Protein AF-A0A838XYG2-F1 (afdb_monomer)

Solvent-accessible surface area (backbone atoms only — not comparable to full-atom values): 10682 Å² total; per-residue (Å²): 132,82,70,65,75,45,66,24,45,33,65,44,57,59,83,88,46,68,59,47,34,28,70,36,67,34,75,87,15,50,26,59,94,68,60,54,67,67,27,28,47,51,24,41,77,84,40,59,42,43,49,67,34,54,74,71,61,71,55,75,72,71,69,67,71,69,48,72,46,48,32,34,27,35,49,98,88,41,82,42,82,42,70,40,44,28,30,68,21,63,73,82,75,53,72,68,54,52,51,50,53,59,73,74,52,65,74,80,82,68,62,54,82,40,75,45,80,76,49,77,49,76,44,75,93,71,38,31,39,37,37,34,33,40,38,30,40,66,41,89,86,79,69,44,67,44,61,44,54,35,40,39,39,41,27,38,48,99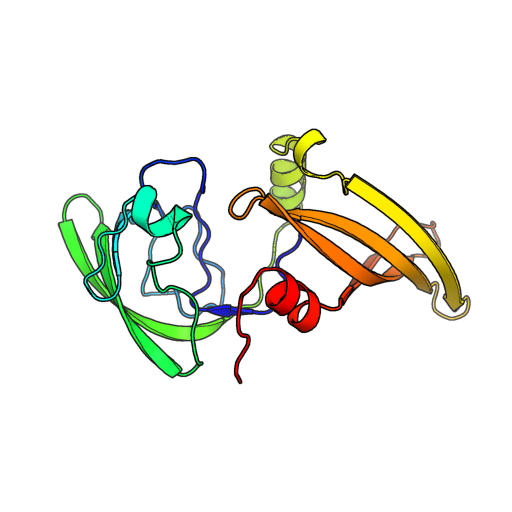,87,68,48,80,76,45,78,50,78,48,69,46,62,73,59,38,38,46,64,70,72,42,83,88,74,134

InterPro domains:
  IPR001478 PDZ domain [PF13180] (10-83)
  IPR001478 PDZ domain [PS50106] (1-88)
  IPR036034 PDZ superfamily [G3DSA:2.30.42.10] (8-119)
  IPR036034 PDZ superfamily [SSF50156] (3-86)

Sequence (184 aa):
NYPGRFIGFGFNFNPSNDQMVVNRVIENSPAVGVLQEGDTFISVEGVPATRENRENGVLSFAGLPGKPVKAVVNRDGENVNVSFERGLVSPRYTKAQVLNNIESSDAEDWVADEYRIIEVAANRKNNVVYAWTWHKFTDDITGLQFEENQVTRFQFDDSGQVIARGDMSEEALVQSQLGFKVSR

pLDDT: mean 84.71, std 11.57, range [42.0, 97.94]

Structure (mmCIF, N/CA/C/O backbone):
data_AF-A0A838XYG2-F1
#
_entry.id   AF-A0A838XYG2-F1
#
loop_
_atom_site.group_PDB
_atom_site.id
_atom_site.type_symbol
_atom_site.label_atom_id
_atom_site.label_alt_id
_atom_site.label_comp_id
_atom_site.label_asym_id
_atom_site.label_entity_id
_atom_site.label_seq_id
_atom_site.pdbx_PDB_ins_code
_atom_site.Cartn_x
_atom_site.Cartn_y
_atom_site.Cartn_z
_atom_site.occupancy
_atom_site.B_iso_or_equiv
_atom_site.auth_seq_id
_atom_site.auth_comp_id
_atom_site.auth_asym_id
_atom_site.auth_atom_id
_atom_site.pdbx_PDB_model_num
ATOM 1 N N . ASN A 1 1 ? -1.011 2.242 -6.324 1.00 42.00 1 ASN A N 1
ATOM 2 C CA . ASN A 1 1 ? 0.094 1.361 -5.879 1.00 42.00 1 ASN A CA 1
ATOM 3 C C . ASN A 1 1 ? -0.415 -0.037 -5.542 1.00 42.00 1 ASN A C 1
ATOM 5 O O . ASN A 1 1 ? -1.426 -0.151 -4.861 1.00 42.00 1 ASN A O 1
ATOM 9 N N . TYR A 1 2 ? 0.248 -1.098 -6.021 1.00 47.56 2 TYR A N 1
ATOM 10 C CA . TYR A 1 2 ? 0.041 -2.455 -5.490 1.00 47.56 2 TYR A CA 1
ATOM 11 C C . TYR A 1 2 ? 0.686 -2.473 -4.101 1.00 47.56 2 TYR A C 1
ATOM 13 O O . TYR A 1 2 ? 1.904 -2.308 -4.042 1.00 47.56 2 TYR A O 1
ATOM 21 N N . PRO A 1 3 ? -0.051 -2.641 -2.989 1.00 58.19 3 PRO A N 1
ATOM 22 C CA . PRO A 1 3 ? 0.620 -2.817 -1.715 1.00 58.19 3 PRO A CA 1
ATOM 23 C C . PRO A 1 3 ? 1.481 -4.078 -1.821 1.00 58.19 3 PRO A C 1
ATOM 25 O O . PRO A 1 3 ? 0.976 -5.171 -2.102 1.00 58.19 3 PRO A O 1
ATOM 28 N N . GLY A 1 4 ? 2.794 -3.905 -1.655 1.00 65.50 4 GLY A N 1
ATOM 29 C CA . GLY A 1 4 ? 3.724 -5.012 -1.496 1.00 65.50 4 GLY A CA 1
ATOM 30 C C . GLY A 1 4 ? 3.344 -5.874 -0.291 1.00 65.50 4 GLY A C 1
ATOM 31 O O . GLY A 1 4 ? 2.352 -5.642 0.401 1.00 65.50 4 GLY A O 1
ATOM 32 N N . ARG A 1 5 ? 4.140 -6.903 -0.004 1.00 73.44 5 ARG A N 1
ATOM 33 C 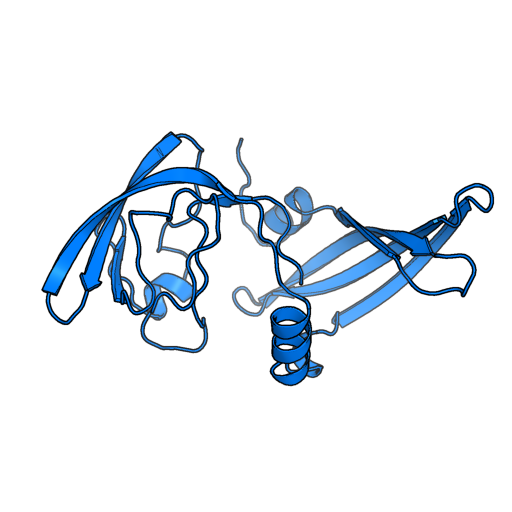CA . ARG A 1 5 ? 3.942 -7.665 1.234 1.00 73.44 5 ARG A CA 1
ATOM 34 C C . ARG A 1 5 ? 4.275 -6.774 2.427 1.00 73.44 5 ARG A C 1
ATOM 36 O O . ARG A 1 5 ? 5.351 -6.185 2.450 1.00 73.44 5 ARG A O 1
ATOM 43 N N . PHE A 1 6 ? 3.401 -6.730 3.422 1.00 73.81 6 PHE A N 1
ATOM 44 C CA . PHE A 1 6 ? 3.616 -5.952 4.642 1.00 73.81 6 PHE A CA 1
ATOM 45 C C . PHE A 1 6 ? 3.278 -6.773 5.886 1.00 73.81 6 PHE A C 1
ATOM 47 O O . PHE A 1 6 ? 2.596 -7.796 5.803 1.00 73.81 6 PHE A O 1
ATOM 54 N N . ILE A 1 7 ? 3.771 -6.337 7.045 1.00 73.12 7 ILE A N 1
ATOM 55 C CA . ILE A 1 7 ? 3.360 -6.887 8.339 1.00 73.12 7 ILE A CA 1
ATOM 56 C C . ILE A 1 7 ? 2.213 -6.035 8.872 1.00 73.12 7 ILE A C 1
ATOM 58 O O . ILE A 1 7 ? 2.372 -4.835 9.083 1.00 73.12 7 ILE A O 1
ATOM 62 N N . GLY A 1 8 ? 1.057 -6.647 9.089 1.00 78.50 8 GLY A N 1
ATOM 63 C CA . GLY A 1 8 ? -0.137 -5.946 9.546 1.00 78.50 8 GLY A CA 1
ATOM 64 C C . GLY A 1 8 ? -1.309 -6.896 9.742 1.00 78.50 8 GLY A C 1
ATOM 65 O O . GLY A 1 8 ? -1.112 -8.084 9.990 1.00 78.50 8 GLY A O 1
ATOM 66 N N . PHE A 1 9 ? -2.528 -6.366 9.643 1.00 84.50 9 PHE A N 1
ATOM 67 C CA . PHE A 1 9 ? -3.757 -7.146 9.848 1.00 84.50 9 PHE A CA 1
ATOM 68 C C . PHE A 1 9 ? -4.359 -7.635 8.534 1.00 84.50 9 PHE A C 1
ATOM 70 O O . PHE A 1 9 ? -4.836 -8.757 8.453 1.00 84.50 9 PHE A O 1
ATOM 77 N N . GLY A 1 10 ? -4.274 -6.817 7.484 1.00 88.12 10 GLY A N 1
ATOM 78 C CA . GLY A 1 10 ? -4.683 -7.184 6.133 1.00 88.12 10 GLY A CA 1
ATOM 79 C C . GLY A 1 10 ? -6.176 -7.021 5.886 1.00 88.12 10 GLY A C 1
ATOM 80 O O . GLY A 1 10 ? -6.891 -7.993 5.650 1.00 88.12 10 GLY A O 1
ATOM 81 N N . PHE A 1 11 ? -6.614 -5.769 5.889 1.00 90.44 11 PHE A N 1
ATOM 82 C CA . PHE A 1 11 ? -7.930 -5.330 5.445 1.00 90.44 11 PHE A CA 1
ATOM 83 C C . PHE A 1 11 ? -7.782 -3.981 4.729 1.00 90.44 11 PHE A C 1
ATOM 85 O O . PHE A 1 11 ? -6.765 -3.307 4.892 1.00 90.44 11 PHE A O 1
ATOM 92 N N . ASN A 1 12 ? -8.794 -3.596 3.956 1.00 87.88 12 ASN A N 1
ATOM 93 C CA . ASN A 1 12 ? -8.874 -2.286 3.315 1.00 87.88 12 ASN A CA 1
ATOM 94 C C . ASN A 1 12 ? -10.077 -1.512 3.860 1.00 87.88 12 ASN A C 1
ATOM 96 O O . ASN A 1 12 ? -11.102 -2.107 4.194 1.00 87.88 12 ASN A O 1
ATOM 100 N N . PHE A 1 13 ? -9.970 -0.190 3.878 1.00 88.75 13 PHE A N 1
ATOM 101 C CA . PHE A 1 13 ? -11.060 0.748 4.145 1.00 88.75 13 PHE A CA 1
ATOM 102 C C . PHE A 1 13 ? -10.909 1.950 3.204 1.00 88.75 13 PHE A C 1
ATOM 104 O O . PHE A 1 13 ? -9.837 2.139 2.627 1.00 88.75 13 PHE A O 1
ATOM 111 N N . ASN A 1 14 ? -11.962 2.750 3.036 1.00 84.44 14 ASN A N 1
ATOM 112 C CA . ASN A 1 14 ? -11.856 4.015 2.310 1.00 84.44 14 ASN A CA 1
ATOM 113 C C . ASN A 1 14 ? -11.339 5.116 3.260 1.00 84.44 14 ASN A C 1
ATOM 115 O O . ASN A 1 14 ? -12.068 5.477 4.190 1.00 84.44 14 ASN A O 1
ATOM 119 N N . PRO A 1 15 ? -10.127 5.667 3.060 1.00 80.88 15 PRO A N 1
ATOM 120 C CA . PRO A 1 15 ? -9.612 6.731 3.914 1.00 80.88 15 PRO A CA 1
ATOM 121 C C . PRO A 1 15 ? -10.388 8.047 3.778 1.00 80.88 15 PRO A C 1
ATOM 123 O O . PRO A 1 15 ? -10.371 8.844 4.707 1.00 80.88 15 PRO A O 1
ATOM 126 N N . SER A 1 16 ? -11.146 8.269 2.708 1.00 81.94 16 SER A N 1
ATOM 127 C CA . SER A 1 16 ? -11.980 9.472 2.586 1.00 81.94 16 SER A CA 1
ATOM 128 C C . SER A 1 16 ? -13.248 9.417 3.447 1.00 81.94 16 SER A C 1
ATOM 130 O O . SER A 1 16 ? -13.882 10.446 3.664 1.00 81.94 16 SER A O 1
ATOM 132 N N . ASN A 1 17 ? -13.630 8.236 3.950 1.00 86.19 17 ASN A N 1
ATOM 133 C CA . ASN A 1 17 ? -14.780 8.100 4.840 1.00 86.19 17 ASN A CA 1
ATOM 134 C C . ASN A 1 17 ? -14.425 8.564 6.261 1.00 86.19 17 ASN A C 1
ATOM 136 O O . ASN A 1 17 ? -13.383 8.176 6.806 1.00 86.19 17 ASN A O 1
ATOM 140 N N . ASP A 1 18 ? -15.349 9.299 6.891 1.00 87.25 18 ASP A N 1
ATOM 141 C CA . ASP A 1 18 ? -15.245 9.705 8.301 1.00 87.25 18 A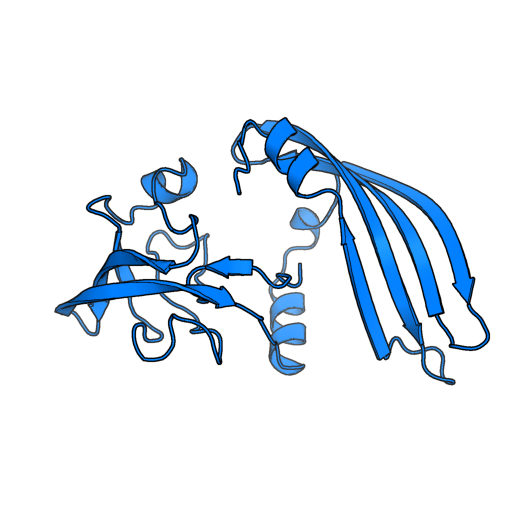SP A CA 1
ATOM 142 C C . ASP A 1 18 ? -15.175 8.492 9.236 1.00 87.25 18 ASP A C 1
ATOM 144 O O . ASP A 1 18 ? -14.427 8.484 10.215 1.00 87.25 18 ASP A O 1
ATOM 148 N N . GLN A 1 19 ? -15.943 7.449 8.913 1.00 91.62 19 GLN A N 1
ATOM 149 C CA . GLN A 1 19 ? -15.928 6.177 9.621 1.00 91.62 19 GLN A CA 1
ATOM 150 C C . GLN A 1 19 ? -14.958 5.196 8.969 1.00 91.62 19 GLN A C 1
ATOM 152 O O . GLN A 1 19 ? -14.899 5.042 7.747 1.00 91.62 19 GLN A O 1
ATOM 157 N N . MET A 1 20 ? -14.228 4.471 9.808 1.00 92.00 20 MET A N 1
ATOM 158 C CA . MET A 1 20 ? -13.310 3.431 9.370 1.00 92.00 20 MET A CA 1
ATOM 159 C C . MET A 1 20 ? -14.048 2.098 9.204 1.00 92.00 20 MET A C 1
ATOM 161 O O . MET A 1 20 ? -14.032 1.243 10.089 1.00 92.00 20 MET A O 1
ATOM 165 N N . VAL A 1 21 ? -14.715 1.956 8.059 1.00 95.69 21 VAL A N 1
ATOM 166 C CA . VAL A 1 21 ? -15.478 0.759 7.683 1.00 95.69 21 VAL A CA 1
ATOM 167 C C . VAL A 1 21 ? -14.583 -0.222 6.930 1.00 95.69 21 VAL A C 1
ATOM 169 O O . VAL A 1 21 ? -13.884 0.159 5.990 1.00 95.69 21 VAL A O 1
ATOM 172 N N . VAL A 1 22 ? -14.597 -1.492 7.326 1.00 94.94 22 VAL A N 1
ATOM 173 C CA . VAL A 1 22 ? -13.893 -2.567 6.624 1.00 94.94 22 VAL A CA 1
ATOM 174 C C . VAL A 1 22 ? -14.579 -2.809 5.282 1.00 94.94 22 VAL A C 1
ATOM 176 O O . VAL A 1 22 ? -15.670 -3.366 5.219 1.00 94.94 22 VAL A O 1
ATOM 179 N N . ASN A 1 23 ? -13.913 -2.427 4.196 1.00 92.19 23 ASN A N 1
ATOM 180 C CA . ASN A 1 23 ? -14.400 -2.657 2.834 1.00 92.19 23 ASN A CA 1
ATOM 181 C C . ASN A 1 23 ? -14.055 -4.058 2.335 1.00 92.19 23 ASN A C 1
ATOM 183 O O . ASN A 1 23 ? -14.755 -4.604 1.493 1.00 92.19 23 ASN A O 1
ATOM 187 N N . ARG A 1 24 ? -12.916 -4.597 2.782 1.00 89.88 24 ARG A N 1
ATOM 188 C CA . ARG A 1 24 ? -12.423 -5.907 2.356 1.00 89.88 24 ARG A CA 1
ATOM 189 C C . ARG A 1 24 ? -11.515 -6.506 3.410 1.00 89.88 24 ARG A C 1
ATOM 191 O O . ARG A 1 24 ? -10.591 -5.835 3.868 1.00 89.88 24 ARG A O 1
ATOM 198 N N . VAL A 1 25 ? -11.679 -7.797 3.671 1.00 92.56 25 VAL A N 1
ATOM 199 C CA . VAL A 1 25 ? -10.677 -8.613 4.370 1.00 92.56 25 VAL A CA 1
ATOM 200 C C . VAL A 1 25 ? -9.751 -9.265 3.338 1.00 92.56 25 VAL A C 1
ATOM 202 O O . VAL A 1 25 ? -10.202 -9.872 2.366 1.00 92.56 25 VAL A O 1
ATOM 205 N N . ILE A 1 26 ? -8.437 -9.101 3.495 1.00 89.75 26 ILE A N 1
ATOM 206 C CA . ILE A 1 26 ? -7.454 -9.674 2.566 1.00 89.75 26 ILE A CA 1
ATOM 207 C C . ILE A 1 26 ? -7.345 -11.178 2.833 1.00 89.75 26 ILE A C 1
ATOM 209 O O . ILE A 1 26 ? -7.134 -11.604 3.962 1.00 89.75 26 ILE A O 1
ATOM 213 N N . GLU A 1 27 ? -7.467 -11.999 1.792 1.00 88.56 27 GLU A N 1
ATOM 214 C CA . GLU A 1 27 ? -7.346 -13.453 1.927 1.00 88.56 27 GLU A CA 1
ATOM 215 C C . GLU A 1 27 ? -5.984 -13.869 2.497 1.00 88.56 27 GLU A C 1
ATOM 217 O O . GLU A 1 27 ? -4.947 -13.299 2.148 1.00 88.56 27 GLU A O 1
ATOM 222 N N . ASN A 1 28 ? -5.987 -14.913 3.330 1.00 87.88 28 ASN A N 1
ATOM 223 C CA . ASN A 1 28 ? -4.805 -15.430 4.030 1.00 87.88 28 ASN A CA 1
ATOM 224 C C . ASN A 1 28 ? -4.086 -14.384 4.906 1.00 87.88 28 ASN A C 1
ATOM 226 O O . ASN A 1 28 ? -2.893 -14.530 5.174 1.00 87.88 28 ASN A O 1
ATOM 230 N N . SER A 1 29 ? -4.785 -13.328 5.332 1.00 89.44 29 SER A N 1
ATOM 231 C CA . SER A 1 29 ? -4.271 -12.347 6.286 1.00 89.44 29 SER A CA 1
ATOM 232 C C . SER A 1 29 ? -4.690 -12.675 7.727 1.00 89.44 29 SER A C 1
ATOM 234 O O . SER A 1 29 ? -5.637 -13.437 7.937 1.00 89.44 29 SER A O 1
ATOM 236 N N . PRO A 1 30 ? -4.045 -12.060 8.735 1.00 88.69 30 PRO A N 1
ATOM 237 C CA . PRO A 1 30 ? -4.473 -12.169 10.132 1.00 88.69 30 PRO A CA 1
ATOM 238 C C . PRO A 1 30 ? -5.899 -11.678 10.430 1.00 88.69 30 PRO A C 1
ATOM 240 O O . PRO A 1 30 ? -6.459 -12.039 11.460 1.00 88.69 30 PRO A O 1
ATOM 243 N N . ALA A 1 31 ? -6.494 -10.852 9.565 1.00 91.50 31 ALA A N 1
ATOM 244 C CA . ALA A 1 31 ? -7.861 -10.365 9.735 1.00 91.50 31 ALA A CA 1
ATOM 245 C C . ALA A 1 31 ? -8.929 -11.424 9.403 1.00 91.50 31 ALA A C 1
ATOM 247 O O . ALA A 1 31 ? -10.087 -11.262 9.795 1.00 91.50 31 ALA A O 1
ATOM 248 N N . VAL A 1 32 ? -8.565 -12.506 8.703 1.00 93.56 32 VAL A N 1
ATOM 249 C CA . VAL A 1 32 ? -9.493 -13.590 8.351 1.00 93.56 32 VAL A CA 1
ATOM 250 C C . VAL A 1 32 ? -10.035 -14.256 9.616 1.00 93.56 32 VAL A C 1
ATOM 252 O O . VAL A 1 32 ? -9.280 -14.709 10.470 1.00 93.56 32 VAL A O 1
ATOM 255 N N . GLY A 1 33 ? -11.364 -14.323 9.729 1.00 92.38 33 GLY A N 1
ATOM 256 C CA . GLY A 1 33 ? -12.052 -14.885 10.896 1.00 92.38 33 GLY A CA 1
ATOM 257 C C . GLY A 1 33 ? -12.126 -13.946 12.106 1.00 92.38 33 GLY A C 1
ATOM 258 O O . GLY A 1 33 ? -12.779 -14.288 13.088 1.00 92.38 33 GLY A O 1
ATOM 259 N N . VAL A 1 34 ? -11.506 -12.763 12.032 1.00 94.69 34 VAL A N 1
ATOM 260 C CA . VAL A 1 34 ? -11.547 -11.742 13.090 1.00 94.69 34 VAL A CA 1
ATOM 261 C C . VAL A 1 34 ? -12.418 -10.555 12.679 1.00 94.69 34 VAL A C 1
ATOM 263 O O . VAL A 1 34 ? -13.300 -10.144 13.438 1.00 94.69 34 VAL A O 1
ATOM 266 N N . LEU A 1 35 ? -12.201 -10.039 11.467 1.00 95.94 35 LEU A N 1
ATOM 267 C CA . LEU A 1 35 ? -12.961 -8.942 10.867 1.00 95.94 35 LEU A CA 1
ATOM 268 C C . LEU A 1 35 ? -13.930 -9.454 9.799 1.00 95.94 35 LEU A C 1
ATOM 270 O O . LEU A 1 35 ? -13.726 -10.517 9.208 1.00 95.94 35 LEU A O 1
ATOM 274 N N . GLN A 1 36 ? -14.964 -8.661 9.541 1.00 96.06 36 GLN A N 1
ATOM 275 C CA . GLN A 1 36 ? -15.952 -8.862 8.488 1.00 96.06 36 GLN A CA 1
ATOM 276 C C . GLN A 1 36 ? -16.102 -7.580 7.667 1.00 96.06 36 GLN A C 1
ATOM 278 O O . GLN A 1 36 ? -15.875 -6.478 8.167 1.00 96.06 36 GLN A O 1
ATOM 283 N N . GLU A 1 37 ? -16.462 -7.719 6.391 1.00 95.81 37 GLU A N 1
ATOM 284 C CA . GLU A 1 37 ? -16.841 -6.560 5.579 1.00 95.81 37 GLU A CA 1
ATOM 285 C C . GLU A 1 37 ? -18.069 -5.883 6.202 1.00 95.81 37 GLU A C 1
ATOM 287 O O . GLU A 1 37 ? -19.013 -6.558 6.604 1.00 95.81 37 GLU A O 1
ATOM 292 N N . GLY A 1 38 ? -18.032 -4.556 6.318 1.00 96.50 38 GLY A N 1
ATOM 293 C CA . GLY A 1 38 ? -19.046 -3.765 7.019 1.00 96.50 38 GLY A CA 1
ATOM 294 C C . GLY A 1 38 ? -18.739 -3.476 8.492 1.00 96.50 38 GLY A C 1
ATOM 295 O O . GLY A 1 38 ? -19.338 -2.556 9.050 1.00 96.50 38 GLY A O 1
ATOM 296 N N . ASP A 1 39 ? -17.771 -4.165 9.111 1.00 97.94 39 ASP A N 1
ATOM 297 C CA . ASP A 1 39 ? -17.316 -3.813 10.461 1.00 97.94 39 ASP A CA 1
ATOM 298 C C . ASP A 1 39 ? -16.848 -2.354 10.495 1.00 97.94 39 ASP A C 1
ATOM 300 O O . ASP A 1 39 ? -16.012 -1.941 9.690 1.00 97.94 39 ASP A O 1
ATOM 304 N N . THR A 1 40 ? -17.335 -1.577 11.459 1.00 97.38 40 THR A N 1
ATOM 305 C CA . THR A 1 40 ? -16.886 -0.193 11.661 1.00 97.38 40 THR A CA 1
ATOM 306 C C . THR A 1 40 ? -16.015 -0.110 12.902 1.00 97.38 40 THR A C 1
ATOM 308 O O . THR A 1 40 ? -16.480 -0.399 14.001 1.00 97.38 40 THR A O 1
ATOM 311 N N . PHE A 1 41 ? -14.752 0.295 12.771 1.00 95.75 41 PHE A N 1
ATOM 312 C CA . PHE A 1 41 ? -13.895 0.473 13.944 1.00 95.75 41 PHE A CA 1
ATOM 313 C C . PHE A 1 41 ? -14.437 1.577 14.860 1.00 95.75 41 PHE A C 1
ATOM 315 O O . PHE A 1 41 ? -14.761 2.674 14.411 1.00 95.75 41 PHE A O 1
ATOM 322 N N . ILE A 1 42 ? -14.492 1.279 16.158 1.00 96.75 42 ILE A N 1
ATOM 323 C CA . ILE A 1 42 ? -14.856 2.211 17.232 1.00 96.75 42 ILE A CA 1
ATOM 324 C C . ILE A 1 42 ? -13.608 2.653 17.990 1.00 96.75 42 ILE A C 1
ATOM 326 O O . ILE A 1 42 ? -13.442 3.839 18.274 1.00 96.75 42 ILE A O 1
ATOM 330 N N . SER A 1 43 ? -12.708 1.720 18.304 1.00 94.81 43 SER A N 1
ATOM 331 C CA . SER A 1 43 ? -11.426 2.031 18.937 1.00 94.81 43 SER A CA 1
ATOM 332 C C . SER A 1 43 ? -10.369 0.964 18.674 1.00 94.81 43 SER A C 1
ATOM 334 O O . SER A 1 43 ? -10.690 -0.187 18.380 1.00 94.81 43 SER A O 1
ATOM 336 N N . VAL A 1 44 ? -9.100 1.348 18.804 1.00 91.56 44 VAL A N 1
ATOM 337 C CA . VAL A 1 44 ? -7.930 0.464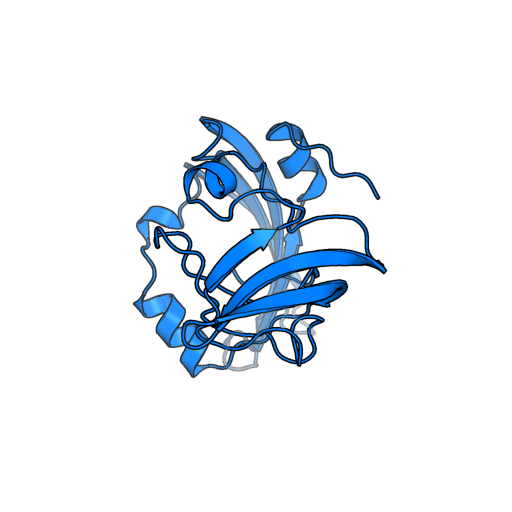 18.716 1.00 91.56 44 VAL A CA 1
ATOM 338 C C . VAL A 1 44 ? -6.982 0.825 19.849 1.00 91.56 44 VAL A C 1
ATOM 340 O O . VAL A 1 44 ? -6.634 1.990 20.005 1.00 91.56 44 VAL A O 1
ATOM 343 N N . GLU A 1 45 ? -6.605 -0.148 20.679 1.00 89.31 45 GLU A N 1
ATOM 344 C CA . GLU A 1 45 ? -5.794 0.072 21.891 1.00 89.31 45 GLU A CA 1
ATOM 345 C C . GLU A 1 45 ? -6.351 1.190 22.796 1.00 89.31 45 GLU A C 1
ATOM 347 O O . GLU A 1 45 ? -5.617 1.951 23.421 1.00 89.31 45 GLU A O 1
ATOM 352 N N . GLY A 1 46 ? -7.682 1.315 22.847 1.00 90.56 46 GLY A N 1
ATOM 353 C CA . GLY A 1 46 ? -8.371 2.360 23.609 1.00 90.56 46 GLY A CA 1
ATOM 354 C C . GLY A 1 46 ? -8.396 3.741 22.942 1.00 90.56 46 GLY A C 1
ATOM 355 O O . GLY A 1 46 ? -9.088 4.624 23.441 1.00 90.56 46 GLY A O 1
ATOM 356 N N . VAL A 1 47 ? -7.720 3.931 21.805 1.00 92.69 47 VAL A N 1
ATOM 357 C CA . VAL A 1 47 ? -7.788 5.158 21.000 1.00 92.69 47 VAL A CA 1
ATOM 358 C C . VAL A 1 47 ? -9.047 5.119 20.128 1.00 92.69 47 VAL A C 1
ATOM 360 O O . VAL A 1 47 ? -9.210 4.165 19.365 1.00 92.69 47 VAL A O 1
ATOM 363 N N . PRO A 1 48 ? -9.945 6.120 20.200 1.00 94.69 48 PRO A N 1
ATOM 364 C CA . PRO A 1 48 ? -11.114 6.194 19.326 1.00 94.69 48 PRO A CA 1
ATOM 365 C C . PRO A 1 48 ? -10.728 6.198 17.843 1.00 94.69 48 PRO A C 1
ATOM 367 O O . PRO A 1 48 ? -9.823 6.927 17.441 1.00 94.69 48 PRO A O 1
ATOM 370 N N . ALA A 1 49 ? -11.441 5.434 17.018 1.00 92.94 49 ALA A N 1
ATOM 371 C CA . ALA A 1 49 ? -11.204 5.320 15.579 1.00 92.94 49 ALA A CA 1
ATOM 372 C C . ALA A 1 49 ? -11.794 6.506 14.785 1.00 92.94 49 ALA A C 1
ATOM 374 O O . ALA A 1 49 ? -12.485 6.324 13.783 1.00 92.94 49 ALA A O 1
ATOM 375 N N . THR A 1 50 ? -11.560 7.729 15.263 1.00 90.94 50 THR A N 1
ATOM 376 C CA . THR A 1 50 ? -11.995 8.964 14.603 1.00 90.94 50 THR A CA 1
ATOM 377 C C . THR A 1 50 ? -11.084 9.305 13.429 1.00 90.94 50 THR A C 1
ATOM 379 O O . THR A 1 50 ? -9.920 8.899 13.386 1.00 90.94 50 THR A O 1
ATOM 382 N N . ARG A 1 51 ? -11.600 10.105 12.492 1.00 87.88 51 ARG A N 1
ATOM 383 C CA . ARG A 1 51 ? -10.817 10.650 11.379 1.00 87.88 51 ARG A CA 1
ATOM 384 C C . ARG A 1 51 ? -9.571 11.398 11.859 1.00 87.88 51 ARG A C 1
ATOM 386 O O . ARG A 1 51 ? -8.478 11.088 11.401 1.00 87.88 51 ARG A O 1
ATOM 393 N N . GLU A 1 52 ? -9.728 12.276 12.850 1.00 89.06 52 GLU A N 1
ATOM 394 C CA . GLU A 1 52 ? -8.623 13.014 13.478 1.00 89.06 52 GLU A CA 1
ATOM 395 C C . GLU A 1 52 ? -7.508 12.076 13.964 1.00 89.06 52 GLU A C 1
ATOM 397 O O . GLU A 1 52 ? -6.347 12.266 13.613 1.00 89.06 52 GLU A O 1
ATOM 402 N N . ASN A 1 53 ? -7.857 11.013 14.699 1.00 87.94 53 ASN A N 1
ATOM 403 C CA . ASN A 1 53 ? -6.879 10.057 15.225 1.00 87.94 53 ASN A CA 1
ATOM 404 C C 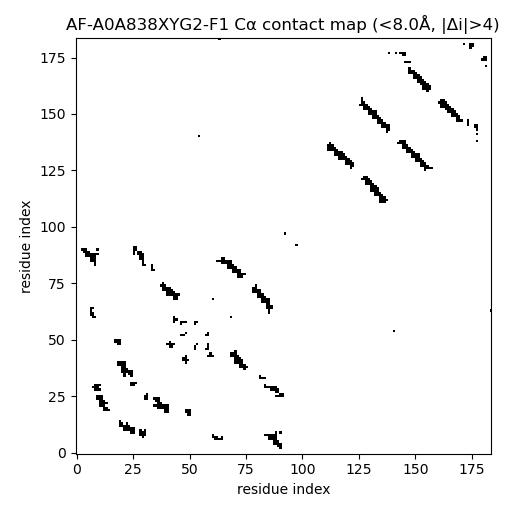. ASN A 1 53 ? -6.207 9.201 14.141 1.00 87.94 53 ASN A C 1
ATOM 406 O O . ASN A 1 53 ? -5.156 8.602 14.387 1.00 87.94 53 ASN A O 1
ATOM 410 N N . ARG A 1 54 ? -6.820 9.081 12.955 1.00 84.62 54 ARG A N 1
ATOM 411 C CA . ARG A 1 54 ? -6.194 8.404 11.810 1.00 84.62 54 ARG A CA 1
ATOM 412 C C . ARG A 1 54 ? -5.218 9.338 11.114 1.00 84.62 54 ARG A C 1
ATOM 414 O O . ARG A 1 54 ? -4.101 8.926 10.831 1.00 84.62 54 ARG A O 1
ATOM 421 N N . GLU A 1 55 ? -5.649 10.563 10.838 1.00 82.88 55 GLU A N 1
ATOM 422 C CA . GLU A 1 55 ? -4.868 11.555 10.094 1.00 82.88 55 GLU A CA 1
ATOM 423 C C . GLU A 1 55 ? -3.650 12.038 10.891 1.00 82.88 55 GLU A C 1
ATOM 425 O O . GLU A 1 55 ? -2.595 12.270 10.313 1.00 82.88 55 GLU A O 1
ATOM 430 N N . ASN A 1 56 ? -3.744 12.098 12.224 1.00 82.75 56 ASN A N 1
ATOM 431 C CA . ASN A 1 56 ? -2.614 12.448 13.091 1.00 82.75 56 ASN A CA 1
ATOM 432 C C . ASN A 1 56 ? -1.695 11.256 13.450 1.00 82.75 56 ASN A C 1
ATOM 434 O O . ASN A 1 56 ? -0.740 11.424 14.210 1.00 82.75 56 ASN A O 1
ATOM 438 N N . GLY A 1 57 ? -1.989 10.049 12.950 1.00 75.44 57 GLY A N 1
ATOM 439 C CA . GLY A 1 57 ? -1.162 8.852 13.136 1.00 75.44 57 GLY A CA 1
ATOM 440 C C . GLY A 1 57 ? -1.195 8.207 14.531 1.00 75.44 57 GLY A C 1
ATOM 441 O O . GLY A 1 57 ? -0.426 7.278 14.781 1.00 75.44 57 GLY A O 1
ATOM 442 N N . VAL A 1 58 ? -2.065 8.649 15.448 1.00 82.31 58 VAL A N 1
ATOM 443 C CA . VAL A 1 58 ? -2.152 8.088 16.814 1.00 82.31 58 VAL A CA 1
ATOM 444 C C . VAL A 1 58 ? -2.815 6.703 16.827 1.00 82.31 58 VAL A C 1
ATOM 446 O O . VAL A 1 58 ? -2.541 5.884 17.709 1.00 82.31 58 VAL A O 1
ATOM 449 N N . LEU A 1 59 ? -3.656 6.392 15.836 1.00 79.88 59 LEU A N 1
ATOM 450 C CA . LEU A 1 59 ? -4.226 5.056 15.669 1.00 79.88 59 LEU A CA 1
ATOM 451 C C . LEU A 1 59 ? -3.158 4.023 15.279 1.00 79.88 59 LEU A C 1
ATOM 453 O O . LEU A 1 59 ? -2.695 3.940 14.140 1.00 79.88 59 LEU A O 1
ATOM 457 N N . SER A 1 60 ? -2.799 3.172 16.238 1.00 68.62 60 SER A N 1
ATOM 458 C CA . SER A 1 60 ? -1.760 2.159 16.058 1.00 68.62 60 SER A CA 1
ATOM 459 C C . SER A 1 60 ? -2.287 0.903 15.355 1.00 68.62 60 SER A C 1
ATOM 461 O O . SER A 1 60 ? -2.669 -0.078 15.991 1.00 68.62 60 SER A O 1
ATOM 463 N N . PHE A 1 61 ? -2.249 0.893 14.021 1.00 67.62 61 PHE A N 1
ATOM 464 C CA . PHE A 1 61 ? -2.422 -0.342 13.240 1.00 67.62 61 PHE A CA 1
ATOM 465 C C . PHE A 1 61 ? -1.076 -1.020 12.931 1.00 67.62 61 PHE A C 1
ATOM 467 O O . PHE A 1 61 ? -0.938 -2.244 13.004 1.00 67.62 61 PHE A O 1
ATOM 474 N N . ALA A 1 62 ? -0.040 -0.226 12.660 1.00 56.41 62 ALA A N 1
ATOM 475 C CA . ALA A 1 62 ? 1.316 -0.706 12.398 1.00 56.41 62 ALA A CA 1
ATOM 476 C C . ALA A 1 62 ? 2.072 -1.047 13.697 1.00 56.41 62 ALA A C 1
ATOM 478 O O . ALA A 1 62 ? 1.761 -0.522 14.766 1.00 56.41 62 ALA A O 1
ATOM 479 N N . GLY A 1 63 ? 3.043 -1.961 13.630 1.00 58.72 63 GLY A N 1
ATOM 480 C CA . GLY A 1 63 ? 3.865 -2.357 14.780 1.00 58.72 63 GLY A CA 1
ATOM 481 C C . GLY A 1 63 ? 4.567 -3.703 14.598 1.00 58.72 63 GLY A C 1
ATOM 482 O O . GLY A 1 63 ? 4.459 -4.335 13.548 1.00 58.72 63 GLY A O 1
ATOM 483 N N . LEU A 1 64 ? 5.278 -4.148 15.638 1.00 57.03 64 LEU A N 1
ATOM 484 C CA . LEU A 1 64 ? 6.054 -5.393 15.605 1.00 57.03 64 LEU A CA 1
ATOM 485 C C . LEU A 1 64 ? 5.157 -6.634 15.386 1.00 57.03 64 LEU A C 1
ATOM 487 O O . LEU A 1 64 ? 4.072 -6.706 15.979 1.00 57.03 64 LEU A O 1
ATOM 491 N N . PRO A 1 65 ? 5.610 -7.625 14.589 1.00 60.16 65 PRO A N 1
ATOM 492 C CA . PRO A 1 65 ? 4.925 -8.907 14.430 1.00 60.16 65 PRO A CA 1
ATOM 493 C C . PRO A 1 65 ? 4.648 -9.600 15.776 1.00 60.16 65 PRO A C 1
ATOM 495 O O . PRO A 1 65 ? 5.433 -9.478 16.717 1.00 60.16 65 PRO A O 1
ATOM 498 N N . GLY A 1 66 ? 3.548 -10.353 15.864 1.00 58.34 66 GLY A N 1
ATOM 499 C CA . GLY A 1 66 ? 3.253 -11.241 17.000 1.00 58.34 66 GLY A CA 1
ATOM 500 C C . GLY A 1 66 ? 2.766 -10.572 18.292 1.00 58.34 66 GLY A C 1
ATOM 501 O O . GLY A 1 66 ? 2.401 -11.274 19.229 1.00 58.34 66 GLY A O 1
ATOM 502 N N . LYS A 1 67 ? 2.710 -9.233 18.377 1.00 68.44 67 LYS A N 1
ATOM 503 C CA . LYS A 1 67 ? 1.990 -8.572 19.480 1.00 68.44 67 LYS A CA 1
ATOM 504 C C . LYS A 1 67 ? 0.496 -8.472 19.154 1.00 68.44 67 LYS A C 1
ATOM 506 O O . LYS A 1 67 ? 0.175 -7.914 18.097 1.00 68.44 67 LYS A O 1
ATOM 511 N N . PRO A 1 68 ? -0.399 -8.961 20.036 1.00 80.44 68 PRO A N 1
ATOM 512 C CA . PRO A 1 68 ? -1.830 -8.811 19.847 1.00 80.44 68 PRO A CA 1
ATOM 513 C C . PRO A 1 68 ? -2.220 -7.339 19.957 1.00 80.44 68 PRO A C 1
ATOM 515 O O . PRO A 1 68 ? -1.705 -6.617 20.812 1.00 80.44 68 PRO A O 1
ATOM 518 N N . VAL A 1 69 ? -3.129 -6.922 19.087 1.00 84.00 69 VAL A N 1
ATOM 519 C CA . VAL A 1 69 ? -3.764 -5.610 19.104 1.00 84.00 69 VAL A CA 1
ATOM 520 C C . VAL A 1 69 ? -5.243 -5.793 19.368 1.00 84.00 69 VAL A C 1
ATOM 522 O O . VAL A 1 69 ? -5.898 -6.604 18.712 1.00 84.00 69 VAL A O 1
ATOM 525 N N . LYS A 1 70 ? -5.751 -5.052 20.346 1.00 91.56 70 LYS A N 1
ATOM 526 C CA . LYS A 1 70 ? -7.149 -5.060 20.761 1.00 91.56 70 LYS A CA 1
ATOM 527 C C . LYS A 1 70 ? -7.887 -3.923 20.082 1.00 91.56 70 LYS A C 1
ATOM 529 O O . LYS A 1 70 ? -7.431 -2.781 20.093 1.00 91.56 70 LYS A O 1
ATOM 534 N N . ALA A 1 71 ? -9.059 -4.222 19.551 1.00 93.69 71 ALA A N 1
ATOM 535 C CA . ALA A 1 71 ? -9.945 -3.225 18.983 1.00 93.69 71 ALA A CA 1
ATOM 536 C C . ALA A 1 71 ? -11.399 -3.512 19.356 1.00 93.69 71 ALA A C 1
ATOM 538 O O . ALA A 1 71 ? -11.760 -4.624 19.749 1.00 93.69 71 ALA A O 1
ATOM 539 N N . VAL A 1 72 ? -12.228 -2.486 19.222 1.00 96.75 72 VAL A N 1
ATOM 540 C CA . VAL A 1 72 ? -13.683 -2.591 19.294 1.00 96.75 72 VAL A CA 1
ATOM 541 C C . VAL A 1 72 ? -14.224 -2.228 17.925 1.00 96.75 72 VAL A C 1
ATOM 543 O O . VAL A 1 72 ? -13.898 -1.159 17.403 1.00 96.75 72 VAL A O 1
ATOM 546 N N . VAL A 1 73 ? -15.041 -3.104 17.350 1.00 97.56 73 VAL A N 1
ATOM 547 C CA . VAL A 1 73 ? -15.751 -2.851 16.092 1.00 97.56 73 VAL A CA 1
ATOM 548 C C . VAL A 1 73 ? -17.250 -2.861 16.342 1.00 97.56 73 VAL A C 1
ATOM 550 O O . VAL A 1 73 ? -17.735 -3.619 17.178 1.00 97.56 73 VAL A O 1
ATOM 553 N N . ASN A 1 74 ? -17.986 -2.023 15.628 1.00 97.81 74 ASN A N 1
ATOM 554 C CA . ASN A 1 74 ? -19.422 -2.155 15.498 1.00 97.81 74 ASN A CA 1
ATOM 555 C C . ASN A 1 74 ? -19.709 -3.130 14.355 1.00 97.81 74 ASN A C 1
ATOM 557 O O . ASN A 1 74 ? -19.306 -2.880 13.217 1.00 97.81 74 ASN A O 1
ATOM 561 N N . ARG A 1 75 ? -20.372 -4.233 14.687 1.00 97.75 75 ARG A N 1
ATOM 562 C CA . ARG A 1 75 ? -20.804 -5.277 13.764 1.00 97.75 75 ARG A CA 1
ATOM 563 C C . ARG A 1 75 ? -22.309 -5.410 13.899 1.00 97.75 75 ARG A C 1
ATOM 565 O O . ARG A 1 75 ? -22.796 -5.726 14.980 1.00 97.75 75 ARG A O 1
ATOM 572 N N . ASP A 1 76 ? -23.030 -5.104 12.827 1.00 95.81 76 ASP A N 1
ATOM 573 C CA . ASP A 1 76 ? -24.496 -5.165 12.788 1.00 95.81 76 ASP A CA 1
ATOM 574 C C . ASP A 1 76 ? -25.184 -4.382 13.926 1.00 95.81 76 ASP A C 1
ATOM 576 O O . ASP A 1 76 ? -26.224 -4.779 14.447 1.00 95.81 76 ASP A O 1
ATOM 580 N N . GLY A 1 77 ? -24.597 -3.249 14.330 1.00 96.00 77 GLY A N 1
ATOM 581 C CA . GLY A 1 77 ? -25.108 -2.409 15.413 1.00 96.00 77 GLY A CA 1
ATOM 582 C C . GLY A 1 77 ? -24.585 -2.770 16.807 1.00 96.00 77 GLY A C 1
ATOM 583 O O . GLY A 1 77 ? -24.752 -1.967 17.725 1.00 96.00 77 GLY A O 1
ATOM 584 N N . GLU A 1 78 ? -23.885 -3.894 16.978 1.00 97.44 78 GLU A N 1
ATOM 585 C CA . GLU A 1 78 ? -23.335 -4.330 18.264 1.00 97.44 78 GLU A CA 1
ATOM 586 C C . GLU A 1 78 ? -21.826 -4.094 18.374 1.00 97.44 78 GLU A C 1
ATOM 588 O O . GLU A 1 78 ? -21.067 -4.291 17.428 1.00 97.44 78 GLU A O 1
ATOM 593 N N . ASN A 1 79 ? -21.363 -3.700 19.563 1.00 97.69 79 ASN A N 1
ATOM 594 C CA . ASN A 1 79 ? -19.934 -3.542 19.823 1.00 97.69 79 ASN A CA 1
ATOM 595 C C . ASN A 1 79 ? -19.295 -4.897 20.144 1.00 97.69 79 ASN A C 1
ATOM 597 O O . ASN A 1 79 ? -19.571 -5.501 21.181 1.00 97.69 79 ASN A O 1
ATOM 601 N N . VAL A 1 80 ? -18.383 -5.331 19.281 1.00 97.94 80 VAL A N 1
ATOM 602 C CA . VAL A 1 80 ? -17.644 -6.587 19.392 1.00 97.94 80 VAL A CA 1
ATOM 603 C C . VAL A 1 80 ? -16.179 -6.288 19.694 1.00 97.94 80 VAL A C 1
ATOM 605 O O . VAL A 1 80 ? -15.509 -5.551 18.969 1.00 97.94 80 VAL A O 1
ATOM 608 N N . ASN A 1 81 ? -15.663 -6.888 20.768 1.00 97.12 81 ASN A N 1
ATOM 609 C CA . ASN A 1 81 ? -14.234 -6.868 21.061 1.00 97.12 81 ASN A CA 1
ATOM 610 C C . ASN A 1 81 ? -13.518 -7.852 20.138 1.00 97.12 81 ASN A C 1
ATOM 612 O O . ASN A 1 81 ? -13.829 -9.043 20.131 1.00 97.12 81 ASN A O 1
ATOM 616 N N . VAL A 1 82 ? -12.522 -7.365 19.412 1.00 94.94 82 VAL A N 1
ATOM 617 C CA . VAL A 1 82 ? -11.666 -8.177 18.550 1.00 94.94 82 VAL A CA 1
ATOM 618 C C . VAL A 1 82 ? -10.214 -8.048 18.995 1.00 94.94 82 VAL A C 1
ATOM 620 O O . VAL A 1 82 ? -9.789 -7.028 19.538 1.00 94.94 82 VAL A O 1
ATOM 623 N N . SER A 1 83 ? -9.445 -9.110 18.790 1.00 91.06 83 SER A N 1
ATOM 624 C CA . SER A 1 83 ? -8.011 -9.129 19.053 1.00 91.06 83 SER A CA 1
ATOM 625 C C . SER A 1 83 ? -7.324 -9.899 17.943 1.00 91.06 83 SER A C 1
ATOM 627 O O . SER A 1 83 ? -7.809 -10.950 17.531 1.00 91.06 83 SER A O 1
ATOM 629 N N . PHE A 1 84 ? -6.189 -9.396 17.477 1.00 84.50 84 PHE A N 1
ATOM 630 C CA . PHE A 1 84 ? -5.459 -9.997 16.364 1.00 84.50 84 PHE A CA 1
ATOM 631 C C . PHE A 1 84 ? -3.955 -9.798 16.521 1.00 84.50 84 PHE A C 1
ATOM 633 O O . PHE A 1 84 ? -3.500 -8.775 17.024 1.00 84.50 84 PHE A O 1
ATOM 640 N N . GLU A 1 85 ? -3.170 -10.772 16.075 1.00 83.62 85 GLU A N 1
ATOM 641 C CA . GLU A 1 85 ? -1.712 -10.668 16.039 1.00 83.62 85 GLU A CA 1
ATOM 642 C C . GLU A 1 85 ? -1.255 -10.144 14.677 1.00 83.62 85 GLU A C 1
ATOM 644 O O . GLU A 1 85 ? -1.736 -10.580 13.630 1.00 83.62 85 GLU A O 1
ATOM 649 N N . ARG A 1 86 ? -0.302 -9.204 14.674 1.00 78.31 86 ARG A N 1
ATOM 650 C CA . ARG A 1 86 ? 0.315 -8.729 13.427 1.00 78.31 86 ARG A CA 1
ATOM 651 C C . ARG A 1 86 ? 1.038 -9.877 12.732 1.00 78.31 86 ARG A C 1
ATOM 653 O O . ARG A 1 86 ? 1.889 -10.527 13.343 1.00 78.31 86 ARG A O 1
ATOM 660 N N . GLY A 1 87 ? 0.763 -10.060 11.444 1.00 76.94 87 GLY A N 1
ATOM 661 C CA . GLY A 1 87 ? 1.337 -11.125 10.627 1.00 76.94 87 GLY A CA 1
ATOM 662 C C . GLY A 1 87 ? 1.584 -10.691 9.187 1.00 76.94 87 GLY A C 1
ATOM 663 O O . GLY 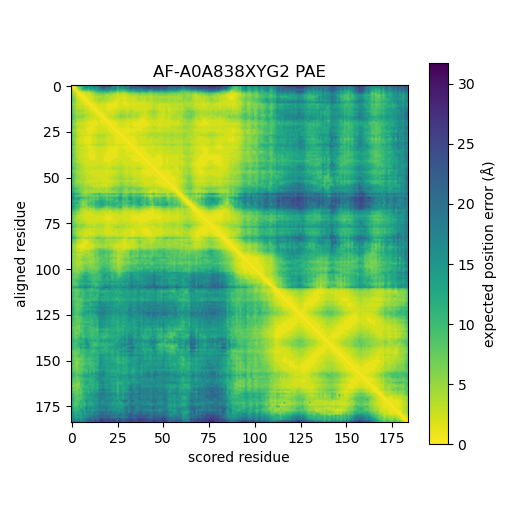A 1 87 ? 1.334 -9.545 8.812 1.00 76.94 87 GLY A O 1
ATOM 664 N N . LEU A 1 88 ? 2.118 -11.609 8.380 1.00 78.94 88 LEU A N 1
ATOM 665 C CA . LEU A 1 88 ? 2.390 -11.350 6.969 1.00 78.94 88 LEU A CA 1
ATOM 666 C C . LEU A 1 88 ? 1.081 -11.185 6.193 1.00 78.94 88 LEU A C 1
ATOM 668 O O . LEU A 1 88 ? 0.250 -12.088 6.161 1.00 78.94 88 LEU A O 1
ATOM 672 N N . VAL A 1 89 ? 0.950 -10.060 5.501 1.00 77.75 89 VAL A N 1
ATOM 673 C CA . VAL A 1 89 ? -0.121 -9.792 4.547 1.00 77.75 89 VAL A CA 1
ATOM 674 C C . VAL A 1 89 ? 0.478 -9.792 3.147 1.00 77.75 89 VAL A C 1
ATOM 676 O O . VAL A 1 89 ? 1.467 -9.110 2.876 1.00 77.75 89 VAL A O 1
ATOM 679 N N . SER A 1 90 ? -0.126 -10.563 2.243 1.00 81.25 90 SER A N 1
ATOM 680 C CA . SER A 1 90 ? 0.278 -10.643 0.837 1.00 81.25 90 SER A CA 1
ATOM 681 C C . SER A 1 90 ? -0.925 -10.360 -0.065 1.00 81.25 90 SER A C 1
ATOM 683 O O . SER A 1 90 ? -1.567 -11.305 -0.531 1.00 81.25 90 SER A O 1
ATOM 685 N N . PRO A 1 91 ? -1.245 -9.080 -0.320 1.00 78.75 91 PRO A N 1
ATOM 686 C CA . PRO A 1 91 ? -2.424 -8.701 -1.086 1.00 78.75 91 PRO A CA 1
ATOM 687 C C . PRO A 1 91 ? -2.408 -9.310 -2.491 1.00 78.75 91 PRO A C 1
ATOM 689 O O . PRO A 1 91 ? -1.407 -9.260 -3.205 1.00 78.75 91 PRO A O 1
ATOM 692 N N . ARG A 1 92 ? -3.545 -9.878 -2.900 1.00 78.38 92 ARG A N 1
ATOM 693 C CA . ARG A 1 92 ? -3.816 -10.280 -4.284 1.00 78.38 92 ARG A CA 1
ATOM 694 C C . ARG A 1 92 ? -5.089 -9.590 -4.756 1.00 78.38 92 ARG A C 1
ATOM 696 O O . ARG A 1 92 ? -6.053 -9.465 -3.992 1.00 78.38 92 ARG A O 1
ATOM 703 N N . TYR A 1 93 ? -5.074 -9.150 -6.007 1.00 74.81 93 TYR A N 1
ATOM 704 C CA . TYR A 1 93 ? -6.209 -8.524 -6.676 1.00 74.81 93 TYR A CA 1
ATOM 705 C C . TYR A 1 93 ? -6.546 -9.324 -7.927 1.00 74.81 93 TYR A C 1
ATOM 707 O O . TYR A 1 93 ? -5.656 -9.754 -8.662 1.00 74.81 93 TYR A O 1
ATOM 715 N N . THR A 1 94 ? -7.837 -9.534 -8.155 1.00 80.19 94 THR A N 1
ATOM 716 C CA . THR A 1 94 ? -8.343 -10.084 -9.413 1.00 80.19 94 THR A CA 1
ATOM 717 C C . THR A 1 94 ? -8.243 -9.033 -10.518 1.00 80.19 94 THR A C 1
ATOM 719 O O . THR A 1 94 ? -8.210 -7.835 -10.241 1.00 80.19 94 THR A O 1
ATOM 722 N N . LYS A 1 95 ? -8.263 -9.460 -11.787 1.00 78.19 95 LYS A N 1
ATOM 723 C CA . LYS A 1 95 ? -8.285 -8.532 -12.932 1.00 78.19 95 LYS A CA 1
ATOM 724 C C . LYS A 1 95 ? -9.425 -7.511 -12.824 1.00 78.19 95 LYS A C 1
ATOM 726 O O . LYS A 1 95 ? -9.201 -6.335 -13.070 1.00 78.19 95 LYS A O 1
ATOM 731 N N . ALA A 1 96 ? -10.620 -7.951 -12.428 1.00 82.75 96 ALA A N 1
ATOM 732 C CA . ALA A 1 96 ? -11.778 -7.073 -12.274 1.00 82.75 96 ALA A CA 1
ATOM 733 C C . ALA A 1 96 ? -11.548 -5.999 -11.200 1.00 82.75 96 ALA A C 1
ATOM 735 O O . ALA A 1 96 ? -11.854 -4.835 -11.427 1.00 82.75 96 ALA A O 1
ATOM 736 N N . GLN A 1 97 ? -10.948 -6.370 -10.064 1.00 77.69 97 GLN A N 1
ATOM 737 C CA . GLN A 1 97 ? -10.590 -5.406 -9.021 1.00 77.69 97 GLN A CA 1
ATOM 738 C C . GLN A 1 97 ? -9.525 -4.419 -9.497 1.00 77.69 97 GLN A C 1
ATOM 740 O O . GLN A 1 97 ? -9.627 -3.240 -9.199 1.00 77.69 97 GLN A O 1
ATOM 745 N N . VAL A 1 98 ? -8.522 -4.879 -10.252 1.00 80.38 98 VAL A N 1
ATOM 746 C CA . VAL A 1 98 ? -7.501 -3.986 -10.820 1.00 80.38 98 VAL A CA 1
ATOM 747 C C . VAL A 1 98 ? -8.134 -2.965 -11.765 1.00 80.38 98 VAL A C 1
ATOM 749 O O . VAL A 1 98 ? -7.821 -1.786 -11.662 1.00 80.38 98 VAL A O 1
ATOM 752 N N . LEU A 1 99 ? -9.035 -3.401 -12.648 1.00 81.75 99 LEU A N 1
ATOM 753 C CA . LEU A 1 99 ? -9.721 -2.507 -13.583 1.00 81.75 99 LEU A CA 1
ATOM 754 C C . LEU A 1 99 ? -10.619 -1.501 -12.858 1.00 81.75 99 LEU A C 1
ATOM 756 O O . LEU A 1 99 ? -10.507 -0.312 -13.123 1.00 81.75 99 LEU A O 1
ATOM 760 N N . ASN A 1 100 ? -11.421 -1.958 -11.894 1.00 81.25 100 ASN A N 1
ATOM 761 C CA . ASN A 1 100 ? -12.263 -1.075 -11.086 1.00 81.25 100 ASN A CA 1
ATOM 762 C C . ASN A 1 100 ? -11.417 -0.039 -10.326 1.00 81.25 100 ASN A C 1
ATOM 764 O O . ASN A 1 100 ? -11.702 1.149 -10.383 1.00 81.25 100 ASN A O 1
ATOM 768 N N . ASN A 1 101 ? -10.313 -0.465 -9.702 1.00 76.88 101 ASN A N 1
ATOM 769 C CA . ASN A 1 101 ? -9.411 0.455 -9.012 1.00 76.88 101 ASN A CA 1
ATOM 770 C C . ASN A 1 101 ? -8.831 1.519 -9.957 1.00 76.88 101 ASN A C 1
ATOM 772 O O . ASN A 1 101 ? -8.673 2.659 -9.540 1.00 76.88 101 ASN A O 1
ATOM 776 N N . ILE A 1 102 ? -8.484 1.161 -11.200 1.00 78.62 102 ILE A N 1
ATOM 777 C CA . ILE A 1 102 ? -7.998 2.128 -12.200 1.00 78.62 102 ILE A CA 1
ATOM 778 C C . ILE A 1 102 ? -9.112 3.110 -12.575 1.00 78.62 102 ILE A C 1
ATOM 780 O O . ILE A 1 102 ? -8.866 4.309 -12.599 1.00 78.62 102 ILE A O 1
ATOM 784 N N . GLU A 1 103 ? -10.322 2.615 -12.840 1.00 80.69 103 GLU A N 1
ATOM 785 C CA . GLU A 1 103 ? -11.480 3.447 -13.198 1.00 80.69 103 GLU A CA 1
ATOM 786 C C . GLU A 1 103 ? -11.891 4.410 -12.078 1.00 80.69 103 GLU A C 1
ATOM 788 O O . GLU A 1 103 ? -12.356 5.510 -12.359 1.00 80.69 103 GLU A O 1
ATOM 793 N N . SER A 1 104 ? -11.719 4.010 -10.817 1.00 76.81 104 SER A N 1
ATOM 794 C CA . SER A 1 104 ? -12.080 4.815 -9.650 1.00 76.81 104 SER A CA 1
ATOM 795 C C . SER A 1 104 ? -10.970 5.746 -9.161 1.00 76.81 104 SER A C 1
ATOM 797 O O . SER A 1 104 ? -11.148 6.388 -8.129 1.00 76.81 104 SER A O 1
ATOM 799 N N . SER A 1 105 ? -9.800 5.743 -9.800 1.00 71.25 105 SER A N 1
ATOM 800 C CA . SER A 1 105 ? -8.653 6.524 -9.337 1.00 71.25 105 SER A CA 1
ATOM 801 C C . SER A 1 105 ? -8.590 7.897 -9.988 1.00 71.25 105 SER A C 1
ATOM 803 O O . SER A 1 105 ? -8.913 8.043 -11.166 1.00 71.25 105 SER A O 1
ATOM 805 N N . ASP A 1 106 ? -8.104 8.878 -9.232 1.00 78.88 106 ASP A N 1
ATOM 806 C CA . ASP A 1 106 ? -7.754 10.187 -9.765 1.00 78.88 106 ASP A CA 1
ATOM 807 C C . ASP A 1 106 ? -6.311 10.167 -10.282 1.00 78.88 106 ASP A C 1
ATOM 809 O O . ASP A 1 106 ? -5.392 9.757 -9.575 1.00 78.88 106 ASP A O 1
ATOM 813 N N . ALA A 1 107 ? -6.118 10.569 -11.536 1.00 74.62 107 ALA A N 1
ATOM 814 C CA . ALA A 1 107 ? -4.797 10.625 -12.146 1.00 74.62 107 ALA A CA 1
ATOM 815 C C . ALA A 1 107 ? -3.955 11.792 -11.608 1.00 74.62 107 ALA A C 1
ATOM 817 O O . ALA A 1 107 ? -2.727 11.726 -11.688 1.00 74.62 107 ALA A O 1
ATOM 818 N N . GLU A 1 108 ? -4.589 12.841 -11.073 1.00 76.94 108 GLU A N 1
ATOM 819 C CA . GLU A 1 108 ? -3.882 13.976 -10.472 1.00 76.94 108 GLU A CA 1
ATOM 820 C C . GLU A 1 108 ? -3.155 13.559 -9.183 1.00 76.94 108 GLU A C 1
ATOM 822 O O . GLU A 1 108 ? -2.027 13.990 -8.956 1.00 76.94 108 GLU A O 1
ATOM 827 N N . ASP A 1 109 ? -3.711 12.602 -8.432 1.00 72.00 109 ASP A N 1
ATOM 828 C CA . ASP A 1 109 ? -3.130 12.063 -7.190 1.00 72.00 109 ASP A CA 1
ATOM 829 C C . ASP A 1 109 ? -1.948 11.097 -7.424 1.00 72.00 109 ASP A C 1
ATOM 831 O O . ASP A 1 109 ? -1.362 10.554 -6.485 1.00 72.00 109 ASP A O 1
ATOM 835 N N . TRP A 1 110 ? -1.626 10.778 -8.680 1.00 71.12 110 TRP A N 1
ATOM 836 C CA . TRP A 1 110 ? -0.640 9.741 -9.020 1.00 71.12 110 TRP A CA 1
ATOM 837 C C . TRP A 1 110 ? 0.740 10.292 -9.366 1.00 71.12 110 TRP A C 1
ATOM 839 O O . TRP A 1 110 ? 1.692 9.519 -9.522 1.00 71.12 110 TRP A O 1
ATOM 849 N N . VAL A 1 111 ? 0.845 11.602 -9.567 1.00 74.31 111 VAL A N 1
ATOM 850 C CA . VAL A 1 111 ? 2.023 12.228 -10.159 1.00 74.31 111 VAL A CA 1
ATOM 851 C C . VAL A 1 111 ? 3.041 12.570 -9.077 1.00 74.31 111 VAL A C 1
ATOM 853 O O . VAL A 1 111 ? 2.736 13.231 -8.094 1.00 74.31 111 VAL A O 1
ATOM 856 N N . ALA A 1 112 ? 4.279 12.124 -9.283 1.00 86.88 112 ALA A N 1
ATOM 857 C CA . ALA A 1 112 ? 5.421 12.663 -8.560 1.00 86.88 112 ALA A CA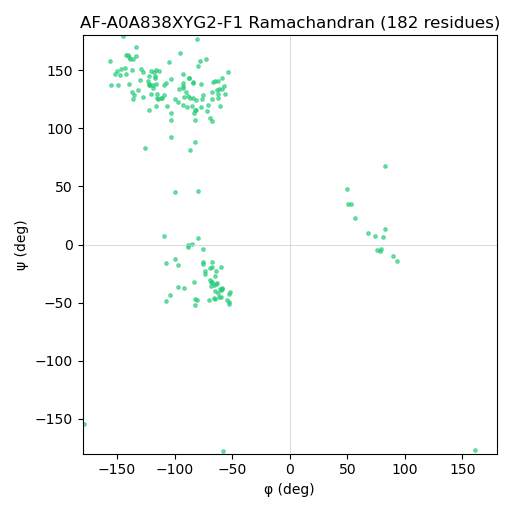 1
ATOM 858 C C . ALA A 1 112 ? 5.614 14.139 -8.936 1.00 86.88 112 ALA A C 1
ATOM 860 O O . ALA A 1 112 ? 5.522 14.477 -10.119 1.00 86.88 112 ALA A O 1
ATOM 861 N N . ASP A 1 113 ? 5.963 14.985 -7.966 1.00 90.69 113 ASP A N 1
ATOM 862 C CA . ASP A 1 113 ? 6.298 16.398 -8.195 1.00 90.69 113 ASP A CA 1
ATOM 863 C C . ASP A 1 113 ? 7.358 16.534 -9.299 1.00 90.69 113 ASP A C 1
ATOM 865 O O . ASP A 1 113 ? 7.283 17.400 -10.172 1.00 90.69 113 ASP A O 1
ATOM 869 N N . GLU A 1 114 ? 8.345 15.635 -9.275 1.00 93.44 114 GLU A N 1
ATOM 870 C CA . GLU A 1 114 ? 9.376 15.496 -10.297 1.00 93.44 114 GLU A CA 1
ATOM 871 C C . GLU A 1 114 ? 9.694 14.009 -10.517 1.00 93.44 114 GLU A C 1
ATOM 873 O O . GLU A 1 114 ? 9.678 13.213 -9.578 1.00 93.44 114 GLU A O 1
ATOM 878 N N . TYR A 1 115 ? 10.035 13.621 -11.751 1.00 92.75 115 TYR A N 1
ATOM 879 C CA . TYR A 1 115 ? 10.442 12.247 -12.060 1.00 92.75 115 TYR A CA 1
ATOM 880 C C . TYR A 1 115 ? 11.553 12.188 -13.110 1.00 92.75 115 TYR A C 1
ATOM 882 O O . TYR A 1 115 ? 11.669 13.045 -13.991 1.00 92.75 115 TYR A O 1
ATOM 890 N N . ARG A 1 116 ? 12.367 11.130 -13.046 1.00 95.38 116 ARG A N 1
ATOM 891 C CA . ARG A 1 116 ? 13.419 10.849 -14.030 1.00 95.38 116 ARG A CA 1
ATOM 892 C C . ARG A 1 116 ? 13.661 9.352 -14.182 1.00 95.38 116 ARG A C 1
ATOM 894 O O . ARG A 1 116 ? 13.817 8.639 -13.197 1.00 95.38 116 ARG A O 1
ATOM 901 N N . ILE A 1 117 ? 13.812 8.888 -15.423 1.00 96.06 117 ILE A N 1
ATOM 902 C CA . ILE A 1 117 ? 14.421 7.581 -15.711 1.00 96.06 117 ILE A CA 1
ATOM 903 C C . ILE A 1 117 ? 15.940 7.769 -15.688 1.00 96.06 117 ILE A C 1
ATOM 905 O O . ILE A 1 117 ? 16.479 8.522 -16.498 1.00 96.06 117 ILE A O 1
ATOM 909 N N . ILE A 1 118 ? 16.617 7.124 -14.741 1.00 97.19 118 ILE A N 1
ATOM 910 C CA . ILE A 1 118 ? 18.072 7.208 -14.576 1.00 97.19 118 ILE A CA 1
ATOM 911 C C . ILE A 1 118 ? 18.761 6.251 -15.544 1.00 97.19 118 ILE A C 1
ATOM 913 O O . ILE A 1 118 ? 19.645 6.655 -16.296 1.00 97.19 118 ILE A O 1
ATOM 917 N N . GLU A 1 119 ? 18.346 4.986 -15.535 1.00 97.31 119 GLU A N 1
ATOM 918 C CA . GLU A 1 119 ? 18.987 3.935 -16.321 1.00 97.31 119 GLU A CA 1
ATOM 919 C C . GLU A 1 119 ? 17.983 2.850 -16.715 1.00 97.31 119 GLU A C 1
ATOM 921 O O . GLU A 1 119 ? 17.037 2.554 -15.981 1.00 97.31 119 GLU A O 1
ATOM 926 N N . VAL A 1 120 ? 18.208 2.230 -17.875 1.00 97.12 120 VAL A N 1
ATOM 927 C CA . VAL A 1 120 ? 17.466 1.051 -18.324 1.00 97.12 120 VAL A CA 1
ATOM 928 C C . VAL A 1 120 ? 18.442 -0.054 -18.714 1.00 97.12 120 VAL A C 1
ATOM 930 O O . VAL A 1 120 ? 19.302 0.140 -19.572 1.00 97.12 120 VAL A O 1
ATOM 933 N N . ALA A 1 121 ? 18.256 -1.241 -18.139 1.00 96.94 121 ALA A N 1
ATOM 934 C CA . ALA A 1 121 ? 19.010 -2.445 -18.468 1.00 96.94 121 ALA A CA 1
ATOM 935 C C . ALA A 1 121 ? 18.073 -3.540 -18.995 1.00 96.94 121 ALA A C 1
ATOM 937 O O . ALA A 1 121 ? 16.999 -3.777 -18.444 1.00 96.94 121 ALA A O 1
ATOM 938 N N . ALA A 1 122 ? 18.476 -4.249 -20.053 1.00 96.12 122 ALA A N 1
ATOM 939 C CA . ALA A 1 122 ? 17.653 -5.283 -20.680 1.00 96.12 122 ALA A CA 1
ATOM 940 C C . ALA A 1 122 ? 18.340 -6.654 -20.671 1.00 96.12 122 ALA A C 1
ATOM 942 O O . ALA A 1 122 ? 19.459 -6.814 -21.155 1.00 96.12 122 ALA A O 1
ATOM 943 N N . ASN A 1 123 ? 17.622 -7.675 -20.203 1.00 95.50 123 ASN A N 1
ATOM 944 C CA . ASN A 1 123 ? 17.970 -9.078 -20.380 1.00 95.50 123 ASN A CA 1
ATOM 945 C C . ASN A 1 123 ? 17.083 -9.679 -21.478 1.00 95.50 123 ASN A C 1
ATOM 947 O O . ASN A 1 123 ? 15.988 -10.184 -21.221 1.00 95.50 123 ASN A O 1
ATOM 951 N N . ARG A 1 124 ? 17.595 -9.649 -22.711 1.00 93.06 124 ARG A N 1
ATOM 952 C CA . ARG A 1 124 ? 16.884 -10.141 -23.901 1.00 93.06 124 ARG A CA 1
ATOM 953 C C . ARG A 1 124 ? 16.625 -11.648 -23.883 1.00 93.06 124 ARG A C 1
ATOM 955 O O . ARG A 1 124 ? 15.653 -12.084 -24.472 1.00 93.06 124 ARG A O 1
ATOM 962 N N . LYS A 1 125 ? 17.456 -12.446 -23.199 1.00 94.44 125 LYS A N 1
ATOM 963 C CA . LYS A 1 125 ? 17.270 -13.908 -23.127 1.00 94.44 125 LYS A CA 1
ATOM 964 C C . LYS A 1 125 ? 15.970 -14.280 -22.412 1.00 94.44 125 LYS A C 1
ATOM 966 O O . LYS A 1 125 ? 15.355 -15.282 -22.746 1.00 94.44 125 LYS A O 1
ATOM 971 N N . ASN A 1 126 ? 15.588 -13.479 -21.422 1.00 94.50 126 ASN A N 1
ATOM 972 C CA . ASN A 1 126 ? 14.421 -13.735 -20.586 1.00 94.50 126 ASN A CA 1
ATOM 973 C C . ASN A 1 126 ? 13.270 -12.752 -20.862 1.00 94.50 126 ASN A C 1
ATOM 975 O O . ASN A 1 126 ? 12.309 -12.744 -20.096 1.00 94.50 126 ASN A O 1
ATOM 979 N N . ASN A 1 127 ? 13.382 -11.904 -21.896 1.00 96.25 127 ASN A N 1
ATOM 980 C CA . ASN A 1 127 ? 12.453 -10.805 -22.183 1.00 96.25 127 ASN A CA 1
ATOM 981 C C . ASN A 1 127 ? 12.179 -9.922 -20.951 1.00 96.25 127 ASN A C 1
ATOM 983 O O . ASN A 1 127 ? 11.032 -9.639 -20.608 1.00 96.25 127 ASN A O 1
ATOM 987 N N . VAL A 1 128 ? 13.241 -9.511 -20.247 1.00 97.38 128 VAL A N 1
ATOM 988 C CA . VAL A 1 128 ? 13.147 -8.685 -19.032 1.00 97.38 128 VAL A CA 1
ATOM 989 C C . VAL A 1 128 ? 13.800 -7.325 -19.246 1.00 97.38 128 VAL A C 1
ATOM 991 O O . VAL A 1 128 ? 14.904 -7.246 -19.785 1.00 97.38 128 VAL A O 1
ATOM 994 N N . VAL A 1 129 ? 13.159 -6.270 -18.749 1.00 97.19 129 VAL A N 1
ATOM 995 C CA . VAL A 1 129 ? 13.714 -4.915 -18.652 1.00 97.19 129 VAL A CA 1
ATOM 996 C C . VAL A 1 129 ? 13.706 -4.475 -17.192 1.00 97.19 129 VAL A C 1
ATOM 998 O O . VAL A 1 129 ? 12.733 -4.703 -16.479 1.00 97.19 129 VAL A O 1
ATOM 1001 N N . TYR A 1 130 ? 14.787 -3.844 -16.757 1.00 96.56 130 TYR A N 1
ATOM 1002 C CA . TYR A 1 130 ? 14.906 -3.160 -15.477 1.00 96.56 130 TYR A CA 1
ATOM 1003 C C . TYR A 1 130 ? 15.012 -1.664 -15.758 1.00 96.56 130 TYR A C 1
ATOM 1005 O O . TYR A 1 130 ? 15.868 -1.258 -16.541 1.00 96.56 130 TYR A O 1
ATOM 1013 N N . ALA A 1 131 ? 14.151 -0.863 -15.143 1.00 96.69 131 ALA A N 1
ATOM 1014 C CA . ALA A 1 131 ? 14.199 0.590 -15.208 1.00 96.69 131 ALA A CA 1
ATOM 1015 C C . ALA A 1 131 ? 14.479 1.133 -13.808 1.00 96.69 131 ALA A C 1
ATOM 1017 O O . ALA A 1 131 ? 13.699 0.884 -12.889 1.00 96.69 131 ALA A O 1
ATOM 1018 N N . TRP A 1 132 ? 15.586 1.850 -13.651 1.00 96.81 132 TRP A N 1
ATOM 1019 C CA . TRP A 1 132 ? 15.862 2.634 -12.457 1.00 96.81 132 TRP A CA 1
ATOM 1020 C C . TRP A 1 132 ? 15.288 4.034 -12.651 1.00 96.81 132 TRP A C 1
ATOM 1022 O O . TRP A 1 132 ? 15.674 4.762 -13.567 1.00 96.81 132 TRP A O 1
ATOM 1032 N N . THR A 1 133 ? 14.342 4.392 -11.796 1.00 94.94 133 THR A N 1
ATOM 1033 C CA . THR A 1 133 ? 13.673 5.688 -11.763 1.00 94.94 133 THR A CA 1
ATOM 1034 C C . THR A 1 133 ? 13.945 6.396 -10.446 1.00 94.94 133 THR A C 1
ATOM 1036 O O . THR A 1 133 ? 14.077 5.745 -9.411 1.00 94.94 133 THR A O 1
ATOM 1039 N N . TRP A 1 134 ? 13.986 7.720 -10.493 1.00 94.75 134 TRP A N 1
ATOM 1040 C CA . TRP A 1 134 ? 13.965 8.594 -9.328 1.00 94.75 134 TRP A CA 1
ATOM 1041 C C . TRP A 1 134 ? 12.706 9.448 -9.373 1.00 94.75 134 TRP A C 1
ATOM 1043 O O . TRP A 1 134 ? 12.287 9.864 -10.460 1.00 94.75 134 TRP A O 1
ATOM 1053 N N . HIS A 1 135 ? 12.140 9.701 -8.202 1.00 92.69 135 HIS A N 1
ATOM 1054 C CA . HIS A 1 135 ? 10.922 10.475 -8.010 1.00 92.69 135 HIS A CA 1
ATOM 1055 C C . HIS A 1 135 ? 11.089 11.415 -6.821 1.00 92.69 135 HIS A C 1
ATOM 1057 O O . HIS A 1 135 ? 11.790 11.085 -5.861 1.00 92.69 135 HIS A O 1
ATOM 1063 N N . LYS A 1 136 ? 10.401 12.551 -6.871 1.00 93.00 136 LYS A N 1
ATOM 1064 C CA . LYS A 1 136 ? 10.244 13.474 -5.751 1.00 93.00 136 LYS A CA 1
ATOM 1065 C C . LYS A 1 136 ? 8.768 13.658 -5.453 1.00 93.00 136 LYS A C 1
ATOM 1067 O O . LYS A 1 136 ? 7.972 13.801 -6.376 1.00 93.00 136 LYS A O 1
ATOM 1072 N N . PHE A 1 137 ? 8.429 13.669 -4.175 1.00 90.12 137 PHE A N 1
ATOM 1073 C CA . PHE A 1 137 ? 7.059 13.787 -3.699 1.00 90.12 137 PHE A CA 1
ATOM 1074 C C . PHE A 1 137 ? 6.977 14.772 -2.539 1.00 90.12 137 PHE A C 1
ATOM 1076 O O . PHE A 1 137 ? 7.965 15.002 -1.834 1.00 90.12 137 PHE A O 1
ATOM 1083 N N . THR A 1 138 ? 5.769 15.270 -2.302 1.00 86.12 138 THR A N 1
ATOM 1084 C CA . THR A 1 138 ? 5.389 16.002 -1.100 1.00 86.12 138 THR A CA 1
ATOM 1085 C C . THR A 1 138 ? 4.362 15.162 -0.343 1.00 86.12 138 THR A C 1
ATOM 1087 O O . THR A 1 138 ? 3.370 14.730 -0.917 1.00 86.12 138 THR A O 1
ATOM 1090 N N . ASP A 1 139 ? 4.620 14.874 0.932 1.00 77.88 139 ASP A N 1
ATOM 1091 C CA . ASP A 1 139 ? 3.665 14.162 1.783 1.00 77.88 139 ASP A CA 1
ATOM 1092 C C . ASP A 1 139 ? 2.553 15.116 2.232 1.00 77.88 139 ASP A C 1
ATOM 1094 O O . ASP A 1 139 ? 2.818 16.097 2.926 1.00 77.88 139 ASP A O 1
ATOM 1098 N N . ASP A 1 140 ? 1.307 14.824 1.858 1.00 74.94 140 ASP A N 1
ATOM 1099 C CA . ASP A 1 140 ? 0.166 15.721 2.096 1.00 74.94 140 ASP A CA 1
ATOM 1100 C C . ASP A 1 140 ? -0.143 15.953 3.583 1.00 74.94 140 ASP A C 1
ATOM 1102 O O . ASP A 1 140 ? -0.761 16.956 3.945 1.00 74.94 140 ASP A O 1
ATOM 1106 N N . ILE A 1 141 ? 0.279 15.039 4.463 1.00 70.12 141 ILE A N 1
ATOM 1107 C CA . ILE A 1 141 ? 0.016 15.119 5.906 1.00 70.12 141 ILE A CA 1
ATOM 1108 C C . ILE A 1 141 ? 1.025 16.048 6.586 1.00 70.12 141 ILE A C 1
ATOM 1110 O O . ILE A 1 141 ? 0.659 16.894 7.403 1.00 70.12 141 ILE A O 1
ATOM 1114 N N . THR A 1 142 ? 2.309 15.877 6.280 1.00 73.06 142 THR A N 1
ATOM 1115 C CA . THR A 1 142 ? 3.414 16.587 6.938 1.00 73.06 142 THR A CA 1
ATOM 1116 C C . THR A 1 142 ? 3.881 17.818 6.163 1.00 73.06 142 THR A C 1
ATOM 1118 O O . THR A 1 142 ? 4.558 18.676 6.733 1.00 73.06 142 THR A O 1
ATOM 1121 N N . GLY A 1 143 ? 3.543 17.917 4.875 1.00 80.25 143 GLY A N 1
ATOM 1122 C CA . GLY A 1 143 ? 4.050 18.926 3.944 1.00 80.25 143 GLY A CA 1
ATOM 1123 C C . GLY A 1 143 ? 5.541 18.774 3.623 1.00 80.25 143 GLY A C 1
ATOM 1124 O O . GLY A 1 143 ? 6.140 19.682 3.043 1.00 80.25 143 GLY A O 1
ATOM 1125 N N . LEU A 1 144 ? 6.173 17.671 4.039 1.00 77.38 144 LEU A N 1
ATOM 1126 C CA . LEU A 1 144 ? 7.594 17.427 3.824 1.00 77.38 144 LEU A CA 1
ATOM 1127 C C . LEU A 1 144 ? 7.836 16.832 2.439 1.00 77.38 144 LEU A C 1
ATOM 1129 O O . LEU A 1 144 ? 7.123 15.933 1.995 1.00 77.38 144 LEU A O 1
ATOM 1133 N N . GLN A 1 145 ? 8.892 17.311 1.784 1.00 88.62 145 GLN A N 1
ATOM 1134 C CA . GLN A 1 145 ? 9.364 16.724 0.536 1.00 88.62 145 GLN A CA 1
ATOM 1135 C C . GLN A 1 145 ? 10.284 15.539 0.815 1.00 88.62 145 GLN A C 1
ATOM 1137 O O . GLN A 1 145 ? 11.141 15.607 1.701 1.00 88.62 145 GLN A O 1
ATOM 1142 N N . PHE A 1 146 ? 10.148 14.485 0.019 1.00 85.06 146 PHE A N 1
ATOM 1143 C CA . PHE A 1 146 ? 11.027 13.323 0.049 1.00 85.06 146 PHE A CA 1
ATOM 1144 C C . PHE A 1 146 ? 11.355 12.844 -1.364 1.00 85.06 146 PHE A C 1
ATOM 1146 O O . PHE A 1 146 ? 10.662 13.160 -2.333 1.00 85.06 146 PHE A O 1
ATOM 1153 N N . GLU A 1 147 ? 12.442 12.087 -1.472 1.00 91.56 147 GLU A N 1
ATOM 1154 C CA . GLU A 1 147 ? 12.922 11.531 -2.733 1.00 91.56 147 GLU A CA 1
ATOM 1155 C C . GLU A 1 147 ? 13.012 10.011 -2.630 1.00 91.56 147 GLU A C 1
ATOM 1157 O O . GLU A 1 147 ? 13.366 9.468 -1.583 1.00 91.56 147 GLU A O 1
ATOM 1162 N N . GLU A 1 148 ? 12.732 9.322 -3.731 1.00 90.31 148 GLU A N 1
ATOM 1163 C CA . GLU A 1 148 ? 12.782 7.865 -3.791 1.00 90.31 148 GLU A CA 1
ATOM 1164 C C . GLU A 1 148 ? 13.451 7.389 -5.080 1.00 90.31 148 GLU A C 1
ATOM 1166 O O . GLU A 1 148 ? 13.081 7.796 -6.184 1.00 90.31 148 GLU A O 1
ATOM 1171 N N . ASN A 1 149 ? 14.402 6.460 -4.948 1.00 92.38 149 ASN A N 1
ATOM 1172 C CA . ASN A 1 149 ? 14.827 5.620 -6.060 1.00 92.38 149 ASN A CA 1
ATOM 1173 C C . ASN A 1 149 ? 14.036 4.312 -6.081 1.00 92.38 149 ASN A C 1
ATOM 1175 O O . ASN A 1 149 ? 13.922 3.617 -5.073 1.00 92.38 149 ASN A O 1
ATOM 1179 N N . GLN A 1 150 ? 13.580 3.932 -7.272 1.00 91.38 150 GLN A N 1
ATOM 1180 C CA . GLN A 1 150 ? 12.878 2.678 -7.510 1.00 91.38 150 GLN A CA 1
ATOM 1181 C C . GLN A 1 150 ? 13.467 1.957 -8.722 1.00 91.38 150 GLN A C 1
ATOM 1183 O O . GLN A 1 150 ? 13.652 2.542 -9.789 1.00 91.38 150 GLN A O 1
ATOM 1188 N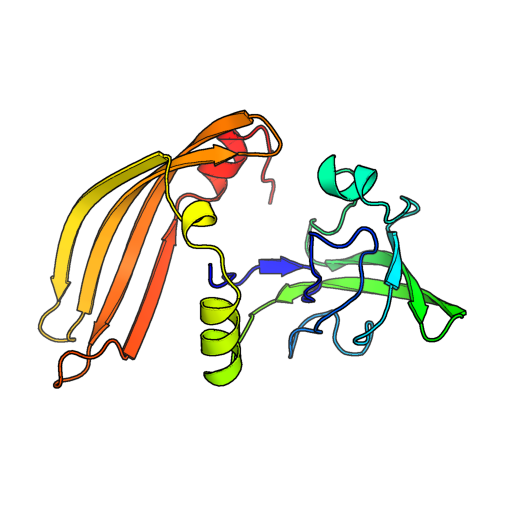 N . VAL A 1 151 ? 13.726 0.660 -8.584 1.00 94.31 151 VAL A N 1
ATOM 1189 C CA . VAL A 1 151 ? 14.046 -0.234 -9.699 1.00 94.31 151 VAL A CA 1
ATOM 1190 C C . VAL A 1 151 ? 12.815 -1.072 -10.013 1.00 94.31 151 VAL A C 1
ATOM 1192 O O . VAL A 1 151 ? 12.422 -1.938 -9.231 1.00 94.31 151 VAL A O 1
ATOM 1195 N N . THR A 1 152 ? 12.226 -0.845 -11.186 1.00 93.31 152 THR A N 1
ATOM 1196 C CA . THR A 1 152 ? 11.091 -1.629 -11.683 1.00 93.31 152 THR A CA 1
ATOM 1197 C C . THR A 1 152 ? 11.567 -2.675 -12.684 1.00 93.31 152 THR A C 1
ATOM 1199 O O . THR A 1 152 ? 12.195 -2.354 -13.692 1.00 93.31 152 THR A O 1
ATOM 1202 N N . ARG A 1 153 ? 11.233 -3.942 -12.440 1.00 94.44 153 ARG A N 1
ATOM 1203 C CA . ARG A 1 153 ? 11.427 -5.067 -13.358 1.00 94.44 153 ARG A CA 1
ATOM 1204 C C . ARG A 1 153 ? 10.137 -5.335 -14.129 1.00 94.44 153 ARG A C 1
ATOM 1206 O O . ARG A 1 153 ? 9.134 -5.701 -13.523 1.00 94.44 153 ARG A O 1
ATOM 1213 N N . PHE A 1 154 ? 10.202 -5.299 -15.453 1.00 94.88 154 PHE A N 1
ATOM 1214 C CA . PHE A 1 154 ? 9.147 -5.749 -16.361 1.00 94.88 154 PHE A CA 1
ATOM 1215 C C . PHE A 1 154 ? 9.570 -7.033 -17.068 1.00 94.88 154 PHE A C 1
ATOM 1217 O O . PHE A 1 154 ? 10.710 -7.147 -17.514 1.00 94.88 154 PHE A O 1
ATOM 1224 N N . GLN A 1 155 ? 8.660 -7.994 -17.193 1.00 95.81 155 GLN A N 1
ATOM 1225 C CA . GLN A 1 155 ? 8.832 -9.172 -18.038 1.00 95.81 155 GLN A CA 1
ATOM 1226 C C . GLN A 1 155 ? 7.755 -9.188 -19.109 1.00 95.81 155 GLN A C 1
ATOM 1228 O O . GLN A 1 155 ? 6.584 -8.978 -18.792 1.00 95.81 155 GLN A O 1
ATOM 1233 N N . PHE A 1 156 ? 8.160 -9.470 -20.340 1.00 95.25 156 PHE A N 1
ATOM 1234 C CA . PHE A 1 156 ? 7.296 -9.457 -21.510 1.00 95.25 156 PHE A CA 1
ATOM 1235 C C . PHE A 1 156 ? 7.124 -10.864 -22.084 1.00 95.25 156 PHE A C 1
ATOM 1237 O O . PHE A 1 156 ? 8.028 -11.698 -21.979 1.00 95.25 156 PHE A O 1
ATOM 1244 N N . ASP A 1 157 ? 5.967 -11.125 -22.684 1.00 94.94 157 ASP A N 1
ATOM 1245 C CA . ASP A 1 157 ? 5.796 -12.261 -23.589 1.00 94.94 157 ASP A CA 1
ATOM 1246 C C . ASP A 1 157 ? 6.327 -11.949 -24.999 1.00 94.94 157 ASP A C 1
ATOM 1248 O O . ASP A 1 157 ? 6.764 -10.833 -25.294 1.00 94.94 157 ASP A O 1
ATOM 1252 N N . ASP A 1 158 ? 6.277 -12.943 -25.887 1.00 94.38 158 ASP A N 1
ATOM 1253 C CA . ASP A 1 158 ? 6.760 -12.821 -27.268 1.00 94.38 158 ASP A CA 1
ATOM 1254 C C . ASP A 1 158 ? 5.922 -11.853 -28.125 1.00 94.38 158 ASP A C 1
ATOM 1256 O O . ASP A 1 158 ? 6.366 -11.426 -29.189 1.00 94.38 158 ASP A O 1
ATOM 1260 N N . SER A 1 159 ? 4.722 -11.478 -27.666 1.00 95.38 159 SER A N 1
ATOM 1261 C CA . SER A 1 159 ? 3.880 -10.462 -28.308 1.00 95.38 159 SER A CA 1
ATOM 1262 C C . SER A 1 159 ? 4.176 -9.038 -27.822 1.00 95.38 159 SER A C 1
ATOM 1264 O O . SER A 1 159 ? 3.586 -8.082 -28.322 1.00 95.38 159 SER A O 1
ATOM 1266 N N . GLY A 1 160 ? 5.099 -8.882 -26.865 1.00 90.25 160 GLY A N 1
ATOM 1267 C CA . GLY A 1 160 ? 5.465 -7.598 -26.271 1.00 90.25 160 GLY A CA 1
ATOM 1268 C C . GLY A 1 160 ? 4.526 -7.134 -25.155 1.00 90.25 160 GLY A C 1
ATOM 1269 O O . GLY A 1 160 ? 4.602 -5.974 -24.751 1.00 90.25 160 GLY A O 1
ATOM 1270 N N . GLN A 1 161 ? 3.656 -8.002 -24.633 1.00 91.88 161 GLN A N 1
ATOM 1271 C CA . GLN A 1 161 ? 2.780 -7.672 -23.506 1.00 91.88 161 GLN A CA 1
ATOM 1272 C C . GLN A 1 161 ? 3.479 -7.947 -22.174 1.00 91.88 161 GLN A C 1
ATOM 1274 O O . GLN A 1 161 ? 4.206 -8.929 -22.032 1.00 91.88 161 GLN A O 1
ATOM 1279 N N . VAL A 1 162 ? 3.246 -7.096 -21.170 1.00 88.56 162 VAL A N 1
ATOM 1280 C CA . VAL A 1 162 ? 3.793 -7.289 -19.818 1.00 88.56 162 VAL A CA 1
ATOM 1281 C C . VAL A 1 162 ? 3.081 -8.457 -19.133 1.00 88.56 162 VAL A C 1
ATOM 1283 O O . VAL A 1 162 ? 1.879 -8.402 -18.891 1.00 88.56 162 VAL A O 1
ATOM 1286 N N . ILE A 1 163 ? 3.842 -9.485 -18.757 1.00 88.94 163 ILE A N 1
ATOM 1287 C CA . ILE A 1 163 ? 3.353 -10.674 -18.041 1.00 88.94 163 ILE A CA 1
ATOM 1288 C C . ILE A 1 163 ? 3.777 -10.721 -16.571 1.00 88.94 163 ILE A C 1
ATOM 1290 O O . ILE A 1 163 ? 3.200 -11.472 -15.788 1.00 88.94 163 ILE A O 1
ATOM 1294 N N . ALA A 1 164 ? 4.772 -9.925 -16.170 1.00 85.62 164 ALA A N 1
ATOM 1295 C CA . ALA A 1 164 ? 5.112 -9.737 -14.762 1.00 85.62 164 ALA A CA 1
ATOM 1296 C C . ALA A 1 164 ? 5.739 -8.362 -14.510 1.00 85.62 164 ALA A C 1
ATOM 1298 O O . ALA A 1 164 ? 6.505 -7.857 -15.333 1.00 85.62 164 ALA A O 1
ATOM 1299 N N . ARG A 1 165 ? 5.461 -7.802 -13.329 1.00 86.25 165 ARG A N 1
ATOM 1300 C CA . ARG A 1 165 ? 6.069 -6.578 -12.797 1.00 86.25 165 ARG A CA 1
ATOM 1301 C C . ARG A 1 165 ? 6.565 -6.837 -11.375 1.00 86.25 165 ARG A C 1
ATOM 1303 O O . ARG A 1 165 ? 5.902 -7.546 -10.621 1.00 86.25 165 ARG A O 1
ATOM 1310 N N . GLY A 1 166 ? 7.716 -6.284 -11.016 1.00 82.81 166 GLY A N 1
ATOM 1311 C CA . GLY A 1 166 ? 8.215 -6.272 -9.642 1.00 82.81 166 GLY A CA 1
ATOM 1312 C C . GLY A 1 166 ? 9.000 -5.000 -9.368 1.00 82.81 166 GLY A C 1
ATOM 1313 O O . GLY A 1 166 ? 9.593 -4.449 -10.290 1.00 82.81 166 GLY A O 1
ATOM 1314 N N . ASP A 1 167 ? 9.012 -4.560 -8.117 1.00 84.44 167 ASP A N 1
ATOM 1315 C CA . ASP A 1 167 ? 9.600 -3.289 -7.699 1.00 84.44 167 ASP A CA 1
ATOM 1316 C C . ASP A 1 167 ? 10.590 -3.509 -6.550 1.00 84.44 167 ASP A C 1
ATOM 1318 O O . ASP A 1 167 ? 10.427 -4.429 -5.742 1.00 84.44 167 ASP A O 1
ATOM 1322 N N . MET A 1 168 ? 11.618 -2.668 -6.493 1.00 84.00 168 MET A N 1
ATOM 1323 C CA . MET A 1 168 ? 12.531 -2.521 -5.362 1.00 84.00 168 MET A CA 1
ATOM 1324 C C . MET A 1 168 ? 12.731 -1.029 -5.109 1.00 84.00 168 MET A C 1
ATOM 1326 O O . MET A 1 168 ? 13.058 -0.306 -6.046 1.00 84.00 168 MET A O 1
ATOM 1330 N N . SER A 1 169 ? 12.548 -0.605 -3.864 1.00 83.00 169 SER A N 1
ATOM 1331 C CA . SER A 1 169 ? 12.430 0.793 -3.440 1.00 83.00 169 SER A CA 1
ATOM 1332 C C . SER A 1 169 ? 13.304 1.088 -2.218 1.00 83.00 169 SER A C 1
ATOM 1334 O O . SER A 1 169 ? 13.847 0.176 -1.588 1.00 83.00 169 SER A O 1
ATOM 1336 N N . GLU A 1 170 ? 13.433 2.371 -1.873 1.00 81.62 170 GLU A N 1
ATOM 1337 C CA . GLU A 1 170 ? 14.147 2.860 -0.686 1.00 81.62 170 GLU A CA 1
ATOM 1338 C C . GLU A 1 170 ? 13.197 3.201 0.482 1.00 81.62 170 GLU A C 1
ATOM 1340 O O . GLU A 1 170 ? 13.350 4.229 1.143 1.00 81.62 170 GLU A O 1
ATOM 1345 N N . GLU A 1 171 ? 12.214 2.346 0.793 1.00 78.62 171 GLU A N 1
ATOM 1346 C CA . GLU A 1 171 ? 11.120 2.714 1.708 1.00 78.62 171 GLU A CA 1
ATOM 1347 C C . GLU A 1 171 ? 11.603 3.129 3.104 1.00 78.62 171 GLU A C 1
ATOM 1349 O O . GLU A 1 171 ? 11.074 4.065 3.697 1.00 78.62 171 GLU A O 1
ATOM 1354 N N . ALA A 1 172 ? 12.630 2.472 3.652 1.00 75.38 172 ALA A N 1
ATOM 1355 C CA . ALA A 1 172 ? 13.155 2.831 4.971 1.00 75.38 172 ALA A CA 1
ATOM 1356 C C . ALA A 1 172 ? 13.805 4.228 4.994 1.00 75.38 172 ALA A C 1
ATOM 1358 O O . ALA A 1 172 ? 13.708 4.928 6.004 1.00 75.38 172 ALA A O 1
ATOM 1359 N N . LEU A 1 173 ? 14.458 4.631 3.897 1.00 74.56 173 LEU A N 1
ATOM 1360 C CA . LEU A 1 173 ? 15.057 5.958 3.760 1.00 74.56 173 LEU A CA 1
ATOM 1361 C C . LEU A 1 173 ? 13.958 7.017 3.648 1.00 74.56 173 LEU A C 1
ATOM 1363 O O . LEU A 1 173 ? 13.981 7.979 4.415 1.00 74.56 173 LEU A O 1
ATOM 1367 N N . VAL A 1 174 ? 12.967 6.783 2.782 1.00 79.19 174 VAL A N 1
ATOM 1368 C CA . VAL A 1 174 ? 11.792 7.651 2.608 1.00 79.19 174 VAL A CA 1
ATOM 1369 C C . VAL A 1 174 ? 11.102 7.915 3.947 1.00 79.19 174 VAL A C 1
ATOM 1371 O O . VAL A 1 174 ? 10.930 9.063 4.348 1.00 79.19 174 VAL A O 1
ATOM 1374 N N . GLN A 1 175 ? 10.791 6.859 4.705 1.00 74.75 175 GLN A N 1
ATOM 1375 C CA . GLN A 1 175 ? 10.137 6.992 6.011 1.00 74.75 175 GLN A CA 1
ATOM 1376 C C . GLN A 1 175 ? 10.957 7.851 6.987 1.00 74.75 175 GLN A C 1
ATOM 1378 O O . GLN A 1 175 ? 10.388 8.649 7.727 1.00 74.75 175 GLN A O 1
ATOM 1383 N N . SER A 1 176 ? 12.291 7.749 6.959 1.00 67.44 176 SER A N 1
ATOM 1384 C CA . SER A 1 176 ? 13.155 8.578 7.810 1.00 67.44 176 SER A CA 1
ATOM 1385 C C . SER A 1 176 ? 13.141 10.064 7.437 1.00 67.44 176 SER A C 1
ATOM 1387 O O . SER A 1 176 ? 13.182 10.911 8.328 1.00 67.44 176 SER A O 1
ATOM 1389 N N . GLN A 1 177 ? 13.039 10.388 6.145 1.00 70.12 177 GLN A N 1
ATOM 1390 C CA . GLN A 1 177 ? 12.950 11.769 5.655 1.00 70.12 177 GLN A CA 1
ATOM 1391 C C . GLN A 1 177 ? 11.619 12.424 6.036 1.00 70.12 177 GLN A C 1
ATOM 1393 O O . GLN A 1 177 ? 11.575 13.616 6.324 1.00 70.12 177 GLN A O 1
ATOM 1398 N N . LEU A 1 178 ? 10.566 11.616 6.135 1.00 71.00 178 LEU A N 1
ATOM 1399 C CA . LEU A 1 178 ? 9.241 12.018 6.600 1.00 71.00 178 LEU A CA 1
ATOM 1400 C C . LEU A 1 178 ? 9.127 12.109 8.134 1.00 71.00 178 LEU A C 1
ATOM 1402 O O . LEU A 1 178 ? 8.045 12.318 8.675 1.00 71.00 178 LEU A O 1
ATOM 1406 N N . GLY A 1 179 ? 10.235 11.942 8.863 1.00 65.31 179 GLY A N 1
ATOM 1407 C CA . GLY A 1 179 ? 10.260 12.026 10.324 1.00 65.31 179 GLY A CA 1
ATOM 1408 C C . GLY A 1 179 ? 9.789 10.756 11.041 1.00 65.31 179 GLY A C 1
ATOM 1409 O O . GLY A 1 179 ? 9.714 10.743 12.273 1.00 65.31 179 GLY A O 1
ATOM 1410 N N . PHE A 1 180 ? 9.524 9.667 10.314 1.00 65.88 180 PHE A N 1
ATOM 1411 C C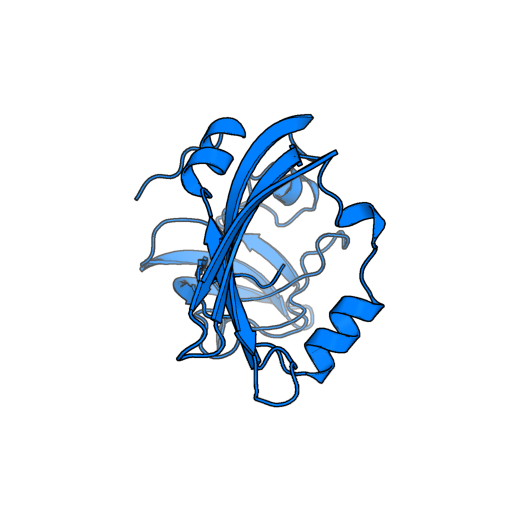A . PHE A 1 180 ? 9.177 8.377 10.901 1.00 65.88 180 PHE A CA 1
ATOM 1412 C C . PHE A 1 180 ? 10.425 7.553 11.221 1.00 65.88 180 PHE A C 1
ATOM 1414 O O . PHE A 1 180 ? 11.410 7.510 10.485 1.00 65.88 180 PHE A O 1
ATOM 1421 N N . LYS A 1 181 ? 10.380 6.823 12.338 1.00 65.56 181 LYS A N 1
ATOM 1422 C CA . LYS A 1 181 ? 11.445 5.896 12.725 1.00 65.56 181 LYS A CA 1
ATOM 1423 C C . LYS A 1 181 ? 11.018 4.462 12.437 1.00 65.56 181 LYS A C 1
ATOM 1425 O O . LYS A 1 181 ? 10.221 3.891 13.177 1.00 65.56 181 LYS A O 1
ATOM 1430 N N . VAL A 1 182 ? 11.604 3.853 11.409 1.00 58.47 182 VAL A N 1
ATOM 1431 C CA . VAL A 1 182 ? 11.432 2.420 11.133 1.00 58.47 182 VAL A CA 1
ATOM 1432 C C . VAL A 1 182 ? 12.400 1.629 12.019 1.00 58.47 182 VAL A C 1
ATOM 1434 O O . VAL A 1 182 ? 13.610 1.644 11.801 1.00 58.47 182 VAL A O 1
ATOM 1437 N N . SER A 1 183 ? 11.889 0.947 13.046 1.00 60.25 183 SER A N 1
ATOM 1438 C CA . SER A 1 183 ? 12.665 -0.002 13.859 1.00 60.25 183 SER A CA 1
ATOM 1439 C C . SER A 1 183 ? 12.247 -1.441 13.561 1.00 60.25 183 SER A C 1
ATOM 1441 O O . SER A 1 183 ? 11.055 -1.713 13.423 1.00 60.25 183 SER A O 1
ATOM 1443 N N . ARG A 1 184 ? 13.230 -2.344 13.478 1.00 46.41 184 ARG A N 1
ATOM 1444 C CA . ARG A 1 184 ? 13.007 -3.796 13.415 1.00 46.41 184 ARG A CA 1
ATOM 1445 C C . ARG A 1 184 ? 12.516 -4.363 14.740 1.00 46.41 184 ARG A C 1
ATOM 1447 O O . ARG A 1 184 ? 12.885 -3.792 15.790 1.00 46.41 184 ARG A O 1
#

Radius of gyration: 19.03 Å; Cα contacts (8 Å, |Δi|>4): 352; chains: 1; bounding box: 44×34×52 Å

Foldseek 3Di:
DQDAKDWFQAFDADLVDQWGFGCGHAPPGQCVVFDDGGWTWQAKPNHGPGNVCVLVVVRPRDDDFFDKIWTWTQDPNDTDITITTTDIGGGDDDPVRVVVCVVPDDPVVVDFPDKDFPDWDDDPVQQKIKTWMKGWHQDPSQRFIDIKIKIKMFHADPVRDTPDIDMDMPVCRRCVSSVHHDDD

Secondary structure (DSSP, 8-state):
----SEEE--EE--TTSSS-B--EEPTTSTTTTT--TT-EEEEETTEE--HHHHHTS-S-----TT-EEEEEEEETTEEEEEEEE-EEE-----HHHHHHHHHT--SGGG--SEEEEEEEEEEGGGTEEEEEEEEEEE-TTT--EEEEEEEEEEEE-TTS-EEEEEEEE-HHHHHHHTT-----

Mean predicted aligned error: 9.26 Å

Nearest PDB structures (foldseek):
  4c2g-assembly1_A-2  TM=8.322E-01  e=3.947E-05  Bacillus subtilis subsp. subtilis str. 168
  3gdu-assembly1_C  TM=7.373E-01  e=9.000E-04  Escherichia coli K-12
  4c2h-assembly1_B  TM=6.291E-01  e=1.736E-04  Bacillus subtilis subsp. subtilis str. 168
  3grd-assembly1_B  TM=7.017E-01  e=3.747E-03  Bacillus cereus ATCC 10987
  7xs0-assembly1_A  TM=4.467E-01  e=2.413E-04  Helicobacter pylori 26695

Organism: NCBI:txid2030880